Protein AF-0000000066464680 (afdb_homodimer)

pLDDT: mean 90.65, std 8.77, range [56.81, 98.44]

Nearest PDB structures (foldseek):
  1zvp-assembly2_B  TM=9.353E-01  e=1.517E-12  Vibrio cholerae
  1zvp-assembly1_A  TM=9.337E-01  e=1.434E-12  Vibrio cholerae
  1zvp-assembly1_D  TM=8.377E-01  e=9.437E-11  Vibrio cholerae
  1zvp-assembly2_C  TM=8.188E-01  e=2.926E-10  Vibrio cholerae
  1zhv-assembly1_A  TM=7.932E-01  e=5.941E-05  Agrobacterium fabrum str. C58

InterPro domains:
  IPR018717 Domain of unknown function DUF2241 [PF10000] (5-61)
  IPR027795 CASTOR, ACT domain [PF13840] (77-135)
  IPR045865 ACT-like domain [SSF55021] (4-61)
  IPR045865 ACT-like domain [SSF55021] (76-136)

Structure (mmCIF, N/CA/C/O backbone):
data_AF-0000000066464680-model_v1
#
loop_
_entity.id
_entity.type
_entity.pdbx_description
1 polymer 'DUF2241 domain-containing protein'
#
loop_
_atom_site.group_PDB
_atom_site.id
_atom_site.type_symbol
_atom_site.label_atom_id
_atom_site.label_alt_id
_atom_site.label_comp_id
_atom_site.label_asym_id
_atom_site.label_entity_id
_atom_site.label_seq_id
_atom_site.pdbx_PDB_ins_code
_atom_site.Cartn_x
_atom_site.Cartn_y
_atom_site.Cartn_z
_atom_site.occupancy
_atom_site.B_iso_or_equiv
_atom_site.auth_seq_id
_atom_site.auth_comp_id
_atom_site.auth_asym_id
_atom_site.auth_atom_id
_atom_site.pdbx_PDB_model_num
ATOM 1 N N . MET A 1 1 ? -21.125 -10.312 3.066 1 57.5 1 MET A N 1
ATOM 2 C CA . MET A 1 1 ? -20.094 -10.992 3.836 1 57.5 1 MET A CA 1
ATOM 3 C C . MET A 1 1 ? -20.703 -11.992 4.812 1 57.5 1 MET A C 1
ATOM 5 O O . MET A 1 1 ? -21.75 -11.727 5.402 1 57.5 1 MET A O 1
ATOM 9 N N . SER A 1 2 ? -20.078 -13.141 4.711 1 65.88 2 SER A N 1
ATOM 10 C CA . SER A 1 2 ? -20.562 -14.148 5.645 1 65.88 2 SER A CA 1
ATOM 11 C C . SER A 1 2 ? -20.344 -13.719 7.094 1 65.88 2 SER A C 1
ATOM 13 O O . SER A 1 2 ? -19.5 -12.859 7.371 1 65.88 2 SER A O 1
ATOM 15 N N . LEU A 1 3 ? -21.219 -14.055 7.84 1 66.88 3 LEU A N 1
ATOM 16 C CA . LEU A 1 3 ? -21.109 -13.797 9.273 1 66.88 3 LEU A CA 1
ATOM 17 C C . LEU A 1 3 ? -19.734 -14.195 9.797 1 66.88 3 LEU A C 1
ATOM 19 O O . LEU A 1 3 ? -19.156 -13.484 10.609 1 66.88 3 LEU A O 1
ATOM 23 N N . GLN A 1 4 ? -19.156 -15.25 9.32 1 65 4 GLN A N 1
ATOM 24 C CA . GLN A 1 4 ? -17.844 -15.703 9.75 1 65 4 GLN A CA 1
ATOM 25 C C . GLN A 1 4 ? -16.75 -14.719 9.328 1 65 4 GLN A C 1
ATOM 27 O O . GLN A 1 4 ? -15.836 -14.438 10.102 1 65 4 GLN A O 1
ATOM 32 N N . GLY A 1 5 ? -16.922 -14.156 8.211 1 72.19 5 GLY A N 1
ATOM 33 C CA . GLY A 1 5 ? -15.961 -13.188 7.715 1 72.19 5 GLY A CA 1
ATOM 34 C C . GLY A 1 5 ? -15.914 -11.914 8.547 1 72.19 5 GLY A C 1
ATOM 35 O O . GLY A 1 5 ? -14.836 -11.391 8.828 1 72.19 5 GLY A O 1
ATOM 36 N N . GLU A 1 6 ? -17.094 -11.617 8.977 1 74.25 6 GLU A N 1
ATOM 37 C CA . GLU A 1 6 ? -17.188 -10.414 9.805 1 74.25 6 GLU A CA 1
ATOM 38 C C . GLU A 1 6 ? -16.562 -10.641 11.172 1 74.25 6 GLU A C 1
ATOM 40 O O . GLU A 1 6 ? -15.898 -9.75 11.711 1 74.25 6 GLU A O 1
ATOM 45 N N . ARG A 1 7 ? -16.828 -11.773 11.656 1 74.75 7 ARG A N 1
ATOM 46 C CA . ARG A 1 7 ? -16.266 -12.094 12.961 1 74.75 7 ARG A CA 1
ATOM 47 C C . ARG A 1 7 ? -14.742 -12.172 12.898 1 74.75 7 ARG A C 1
ATOM 49 O O . ARG A 1 7 ? -14.055 -11.695 13.805 1 74.75 7 ARG A O 1
ATOM 56 N N . ASP A 1 8 ? -14.297 -12.688 11.82 1 83.12 8 ASP A N 1
ATOM 57 C CA . ASP A 1 8 ? -12.852 -12.812 11.641 1 83.12 8 ASP A CA 1
ATOM 58 C C . ASP A 1 8 ? -12.195 -11.438 11.523 1 83.12 8 ASP A C 1
ATOM 60 O O . ASP A 1 8 ? -11.148 -11.188 12.125 1 83.12 8 ASP A O 1
ATOM 64 N N . LEU A 1 9 ? -12.867 -10.555 10.844 1 87.88 9 LEU A N 1
ATOM 65 C CA . LEU A 1 9 ? -12.344 -9.203 10.695 1 87.88 9 LEU A CA 1
ATOM 66 C C . LEU A 1 9 ? -12.336 -8.477 12.031 1 87.88 9 LEU A C 1
ATOM 68 O O . LEU A 1 9 ? -11.375 -7.773 12.352 1 87.88 9 LEU A O 1
ATOM 72 N N . GLY A 1 10 ? -13.406 -8.633 12.805 1 89.62 10 GLY A N 1
ATOM 73 C CA . GLY A 1 10 ? -13.469 -8.023 14.125 1 89.62 10 GLY A CA 1
ATOM 74 C C . GLY A 1 10 ? -12.352 -8.461 15.047 1 89.62 10 GLY A C 1
ATOM 75 O O . GLY A 1 10 ? -11.727 -7.637 15.711 1 89.62 10 GLY A O 1
ATOM 76 N N . THR A 1 11 ? -12.133 -9.719 15.039 1 88.62 11 THR A N 1
ATOM 77 C CA . THR A 1 11 ? -11.062 -10.258 15.867 1 88.62 11 THR A CA 1
ATOM 78 C C . THR A 1 11 ? -9.703 -9.734 15.422 1 88.62 11 THR A C 1
ATOM 80 O O . THR A 1 11 ? -8.867 -9.367 16.25 1 88.62 11 THR A O 1
ATOM 83 N N . LEU A 1 12 ? -9.562 -9.781 14.109 1 90.25 12 LEU A N 1
ATOM 84 C CA . LEU A 1 12 ? -8.32 -9.281 13.539 1 90.25 12 LEU A CA 1
ATOM 85 C C . LEU A 1 12 ? -8.094 -7.82 13.922 1 90.25 12 LEU A C 1
ATOM 87 O O . LEU A 1 12 ? -7.004 -7.457 14.375 1 90.25 12 LEU A O 1
ATOM 91 N N . LEU A 1 13 ? -9.125 -7.012 13.891 1 92.62 13 LEU A N 1
ATOM 92 C CA . LEU A 1 13 ? -9.031 -5.586 14.195 1 92.62 13 LEU A CA 1
ATOM 93 C C . LEU A 1 13 ? -8.781 -5.363 15.68 1 92.62 13 LEU A C 1
ATOM 95 O O . LEU A 1 13 ? -8.031 -4.461 16.062 1 92.62 13 LEU A O 1
ATOM 99 N N . ALA A 1 14 ? -9.367 -6.176 16.453 1 92.06 14 ALA A N 1
ATOM 100 C CA . ALA A 1 14 ? -9.219 -6.043 17.906 1 92.06 14 ALA A CA 1
ATOM 101 C C . ALA A 1 14 ? -7.781 -6.32 18.344 1 92.06 14 ALA A C 1
ATOM 103 O O . ALA A 1 14 ? -7.344 -5.859 19.391 1 92.06 14 ALA A O 1
ATOM 104 N N . SER A 1 15 ? -7.125 -7.016 17.484 1 91.81 15 SER A N 1
ATOM 105 C CA . SER A 1 15 ? -5.754 -7.387 17.828 1 91.81 15 SER A CA 1
ATOM 106 C C . SER A 1 15 ? -4.746 -6.441 17.172 1 91.81 15 SER A C 1
ATOM 108 O O . SER A 1 15 ? -3.539 -6.684 17.234 1 91.81 15 SER A O 1
ATOM 110 N N . LEU A 1 16 ? -5.223 -5.418 16.578 1 93 16 LEU A N 1
ATOM 111 C CA . LEU A 1 16 ? -4.371 -4.453 15.883 1 93 16 LEU A CA 1
ATOM 112 C C . LEU A 1 16 ? -3.412 -3.781 16.859 1 93 16 LEU A C 1
ATOM 114 O O . LEU A 1 16 ? -3.838 -3.264 17.891 1 93 16 LEU A O 1
ATOM 118 N N . ASP A 1 17 ? -2.135 -3.803 16.578 1 93.88 17 ASP A N 1
ATOM 119 C CA . ASP A 1 17 ? -1.059 -3.207 17.375 1 93.88 17 ASP A CA 1
ATOM 120 C C . ASP A 1 17 ? -0.188 -2.297 16.516 1 93.88 17 ASP A C 1
ATOM 122 O O . ASP A 1 17 ? 0.919 -2.674 16.125 1 93.88 17 ASP A O 1
ATOM 126 N N . PRO A 1 18 ? -0.695 -1.082 16.266 1 96.81 18 PRO A N 1
ATOM 127 C CA . PRO A 1 18 ? 0.061 -0.166 15.406 1 96.81 18 PRO A CA 1
ATOM 128 C C . PRO A 1 18 ? 1.348 0.33 16.062 1 96.81 18 PRO A C 1
ATOM 130 O O . PRO A 1 18 ? 1.365 0.603 17.266 1 96.81 18 PRO A O 1
ATOM 133 N N . ILE A 1 19 ? 2.426 0.4 15.297 1 97.44 19 ILE A N 1
ATOM 134 C CA . ILE A 1 19 ? 3.727 0.865 15.766 1 97.44 19 ILE A CA 1
ATOM 135 C C . ILE A 1 19 ? 4.176 2.062 14.93 1 97.44 19 ILE A C 1
ATOM 137 O O . ILE A 1 19 ? 4.305 1.964 13.711 1 97.44 19 ILE A O 1
ATOM 141 N N . LEU A 1 20 ? 4.402 3.125 15.625 1 98.25 20 LEU A N 1
ATOM 142 C CA . LEU A 1 20 ? 4.906 4.32 14.961 1 98.25 20 LEU A CA 1
ATOM 143 C C . LEU A 1 20 ? 6.426 4.277 14.844 1 98.25 20 LEU A C 1
ATOM 145 O O . LEU A 1 20 ? 7.125 4.133 15.852 1 98.25 20 LEU A O 1
ATOM 149 N N . ASP A 1 21 ? 6.934 4.375 13.625 1 98.19 21 ASP A N 1
ATOM 150 C CA . ASP A 1 21 ? 8.375 4.441 13.406 1 98.19 21 ASP A CA 1
ATOM 151 C C . ASP A 1 21 ? 8.938 5.773 13.891 1 98.19 21 ASP A C 1
ATOM 153 O O . ASP A 1 21 ? 8.312 6.82 13.719 1 98.19 21 ASP A O 1
ATOM 157 N N . PRO A 1 22 ? 10.125 5.762 14.445 1 97.19 22 PRO A N 1
ATOM 158 C CA . PRO A 1 22 ? 10.688 6.996 15 1 97.19 22 PRO A CA 1
ATOM 159 C C . PRO A 1 22 ? 11.148 7.969 13.914 1 97.19 22 PRO A C 1
ATOM 161 O O . PRO A 1 22 ? 11.367 9.148 14.195 1 97.19 22 PRO A O 1
ATOM 164 N N . GLU A 1 23 ? 11.289 7.527 12.68 1 97.06 23 GLU A N 1
ATOM 165 C CA . GLU A 1 23 ? 11.875 8.359 11.633 1 97.06 23 GLU A CA 1
ATOM 166 C C . GLU A 1 23 ? 10.797 9.086 10.844 1 97.06 23 GLU A C 1
ATOM 168 O O . GLU A 1 23 ? 9.617 8.727 10.914 1 97.06 23 GLU A O 1
ATOM 173 N N . THR A 1 24 ? 11.195 10.148 10.234 1 97.5 24 THR A N 1
ATOM 174 C CA . THR A 1 24 ? 10.414 10.844 9.219 1 97.5 24 THR A CA 1
ATOM 175 C C . THR A 1 24 ? 10.836 10.406 7.82 1 97.5 24 THR A C 1
ATOM 177 O O . THR A 1 24 ? 12.023 10.234 7.551 1 97.5 24 THR A O 1
ATOM 180 N N . PHE A 1 25 ? 9.867 10.266 6.945 1 97.38 25 PHE A N 1
ATOM 181 C CA . PHE A 1 25 ? 10.156 9.742 5.617 1 97.38 25 PHE A CA 1
ATOM 182 C C . PHE A 1 25 ? 9.719 10.727 4.539 1 97.38 25 PHE A C 1
ATOM 184 O O . PHE A 1 25 ? 8.906 11.617 4.797 1 97.38 25 PHE A O 1
ATOM 191 N N . ILE A 1 26 ? 10.266 10.562 3.365 1 96 26 ILE A N 1
ATOM 192 C CA . ILE A 1 26 ? 9.945 11.391 2.211 1 96 26 ILE A CA 1
ATOM 193 C C . ILE A 1 26 ? 9.828 10.523 0.964 1 96 26 ILE A C 1
ATOM 195 O O . ILE A 1 26 ? 10.656 9.633 0.744 1 96 26 ILE A O 1
ATOM 199 N N . PHE A 1 27 ? 8.758 10.773 0.17 1 96.06 27 PHE A N 1
ATOM 200 C CA . PHE A 1 27 ? 8.625 10.156 -1.146 1 96.06 27 PHE A CA 1
ATOM 201 C C . PHE A 1 27 ? 9.375 10.969 -2.197 1 96.06 27 PHE A C 1
ATOM 203 O O . PHE A 1 27 ? 9.234 12.195 -2.258 1 96.06 27 PHE A O 1
ATOM 210 N N . LEU A 1 28 ? 10.125 10.289 -2.957 1 95.69 28 LEU A N 1
ATOM 211 C CA . LEU A 1 28 ? 10.836 10.867 -4.094 1 95.69 28 LEU A CA 1
ATOM 212 C C . LEU A 1 28 ? 10.617 10.039 -5.352 1 95.69 28 LEU A C 1
ATOM 214 O O . LEU A 1 28 ? 10.078 8.93 -5.285 1 95.69 28 LEU A O 1
ATOM 218 N N . THR A 1 29 ? 10.984 10.617 -6.484 1 95.56 29 THR A N 1
ATOM 219 C CA . THR A 1 29 ? 10.992 9.867 -7.738 1 95.56 29 THR A CA 1
ATOM 220 C C . THR A 1 29 ? 12.266 10.164 -8.531 1 95.56 29 THR A C 1
ATOM 222 O O . THR A 1 29 ? 12.836 11.25 -8.422 1 95.56 29 THR A O 1
ATOM 225 N N . THR A 1 30 ? 12.711 9.219 -9.234 1 94.75 30 THR A N 1
ATOM 226 C CA . THR A 1 30 ? 13.906 9.359 -10.055 1 94.75 30 THR A CA 1
ATOM 227 C C . THR A 1 30 ? 13.789 8.531 -11.328 1 94.75 30 THR A C 1
ATOM 229 O O . THR A 1 30 ? 13.086 7.516 -11.352 1 94.75 30 THR A O 1
ATOM 232 N N . LYS A 1 31 ? 14.477 8.93 -12.336 1 93.75 31 LYS A N 1
ATOM 233 C CA . LYS A 1 31 ? 14.508 8.172 -13.578 1 93.75 31 LYS A CA 1
ATOM 234 C C . LYS A 1 31 ? 15.672 7.18 -13.586 1 93.75 31 LYS A C 1
ATOM 236 O O . LYS A 1 31 ? 15.766 6.34 -14.484 1 93.75 31 LYS A O 1
ATOM 241 N N . GLU A 1 32 ? 16.516 7.289 -12.609 1 93.38 32 GLU A N 1
ATOM 242 C CA . GLU A 1 32 ? 17.609 6.336 -12.508 1 93.38 32 GLU A CA 1
ATOM 243 C C . GLU A 1 32 ? 17.109 4.934 -12.18 1 93.38 32 GLU A C 1
ATOM 245 O O . GLU A 1 32 ? 16.203 4.773 -11.352 1 93.38 32 GLU A O 1
ATOM 250 N N . PRO A 1 33 ? 17.672 3.99 -12.859 1 94.12 33 PRO A N 1
ATOM 251 C CA . PRO A 1 33 ? 17.281 2.627 -12.5 1 94.12 33 PRO A CA 1
ATOM 252 C C . PRO A 1 33 ? 17.766 2.219 -11.109 1 94.12 33 PRO A C 1
ATOM 254 O O . PRO A 1 33 ? 18.766 2.748 -10.625 1 94.12 33 PRO A O 1
ATOM 257 N N . MET A 1 34 ? 17.047 1.231 -10.523 1 93.56 34 MET A N 1
ATOM 258 C CA . MET A 1 34 ? 17.328 0.771 -9.164 1 93.56 34 MET A CA 1
ATOM 259 C C . MET A 1 34 ? 18.797 0.399 -9.008 1 93.56 34 MET A C 1
ATOM 261 O O . MET A 1 34 ? 19.422 0.731 -8 1 93.56 34 MET A O 1
ATOM 265 N N . HIS A 1 35 ? 19.328 -0.276 -10.047 1 93.25 35 HIS A N 1
ATOM 266 C CA . HIS A 1 35 ? 20.672 -0.845 -9.922 1 93.25 35 HIS A CA 1
ATOM 267 C C . HIS A 1 35 ? 21.734 0.24 -10 1 93.25 35 HIS A C 1
ATOM 269 O O . HIS A 1 35 ? 22.906 -0.008 -9.68 1 93.25 35 HIS A O 1
ATOM 275 N N . ASN A 1 36 ? 21.375 1.411 -10.312 1 93.25 36 ASN A N 1
ATOM 276 C CA . ASN A 1 36 ? 22.328 2.516 -10.406 1 93.25 36 ASN A CA 1
ATOM 277 C C . ASN A 1 36 ? 22.328 3.355 -9.133 1 93.25 36 ASN A C 1
ATOM 279 O O . ASN A 1 36 ? 23.156 4.262 -8.984 1 93.25 36 ASN A O 1
ATOM 283 N N . LEU A 1 37 ? 21.453 3.102 -8.172 1 92.75 37 LEU A N 1
ATOM 284 C CA . LEU A 1 37 ? 21.344 3.91 -6.961 1 92.75 37 LEU A CA 1
ATOM 285 C C . LEU A 1 37 ? 22.391 3.496 -5.938 1 92.75 37 LEU A C 1
ATOM 287 O O . LEU A 1 37 ? 22.734 2.314 -5.832 1 92.75 37 LEU A O 1
ATOM 291 N N . PRO A 1 38 ? 22.969 4.48 -5.242 1 92.94 38 PRO A N 1
ATOM 292 C CA . PRO A 1 38 ? 23.859 4.148 -4.137 1 92.94 38 PRO A CA 1
ATOM 293 C C . PRO A 1 38 ? 23.125 3.584 -2.926 1 92.94 38 PRO A C 1
ATOM 295 O O . PRO A 1 38 ? 23.016 4.258 -1.897 1 92.94 38 PRO A O 1
ATOM 298 N N . LEU A 1 39 ? 22.734 2.383 -2.936 1 93.94 39 LEU A N 1
ATOM 299 C CA . LEU A 1 39 ? 21.797 1.783 -1.995 1 93.94 39 LEU A CA 1
ATOM 300 C C . LEU A 1 39 ? 22.406 1.678 -0.604 1 93.94 39 LEU A C 1
ATOM 302 O O . LEU A 1 39 ? 21.688 1.741 0.401 1 93.94 39 LEU A O 1
ATOM 306 N N . GLN A 1 40 ? 23.719 1.486 -0.541 1 91.38 40 GLN A N 1
ATOM 307 C CA . GLN A 1 40 ? 24.359 1.363 0.764 1 91.38 40 GLN A CA 1
ATOM 308 C C . GLN A 1 40 ? 24.234 2.658 1.562 1 91.38 40 GLN A C 1
ATOM 310 O O . GLN A 1 40 ? 23.969 2.631 2.764 1 91.38 40 GLN A O 1
ATOM 315 N N . SER A 1 41 ? 24.453 3.715 0.879 1 91 41 SER A N 1
ATOM 316 C CA . SER A 1 41 ? 24.391 5.012 1.545 1 91 41 SER A CA 1
ATOM 317 C C . SER A 1 41 ? 22.953 5.52 1.621 1 91 41 SER A C 1
ATOM 319 O O . SER A 1 41 ? 22.547 6.129 2.615 1 91 41 SER A O 1
ATOM 321 N N . LEU A 1 42 ? 22.109 5.273 0.646 1 92.44 42 LEU A N 1
ATOM 322 C CA . LEU A 1 42 ? 20.75 5.785 0.542 1 92.44 42 LEU A CA 1
ATOM 323 C C . LEU A 1 42 ? 19.828 5.078 1.53 1 92.44 42 LEU A C 1
ATOM 325 O O . LEU A 1 42 ? 18.922 5.703 2.104 1 92.44 42 LEU A O 1
ATOM 329 N N . GLN A 1 43 ? 20 3.744 1.719 1 93.69 43 GLN A N 1
ATOM 330 C CA . GLN A 1 43 ? 19.188 2.91 2.604 1 93.69 43 GLN A CA 1
ATOM 331 C C . GLN A 1 43 ? 17.703 3.232 2.457 1 93.69 43 GLN A C 1
ATOM 333 O O . GLN A 1 43 ? 17.047 3.615 3.428 1 93.69 43 GLN A O 1
ATOM 338 N N . PRO A 1 44 ? 17.234 3.088 1.253 1 96.44 44 PRO A N 1
ATOM 339 C CA . PRO A 1 44 ? 15.82 3.426 1.057 1 96.44 44 PRO A CA 1
ATOM 340 C C . PRO A 1 44 ? 14.883 2.539 1.874 1 96.44 44 PRO A C 1
ATOM 342 O O . PRO A 1 44 ? 15.164 1.356 2.08 1 96.44 44 PRO A O 1
ATOM 345 N N . GLN A 1 45 ? 13.781 3.205 2.338 1 97.75 45 GLN A N 1
ATOM 346 C CA . GLN A 1 45 ? 12.703 2.449 2.965 1 97.75 45 GLN A CA 1
ATOM 347 C C . GLN A 1 45 ? 11.914 1.648 1.929 1 97.75 45 GLN A C 1
ATOM 349 O O . GLN A 1 45 ? 11.453 0.541 2.211 1 97.75 45 GLN A O 1
ATOM 354 N N . MET A 1 46 ? 11.789 2.203 0.73 1 98.25 46 MET A N 1
ATOM 355 C CA . MET A 1 46 ? 11.094 1.524 -0.356 1 98.25 46 ME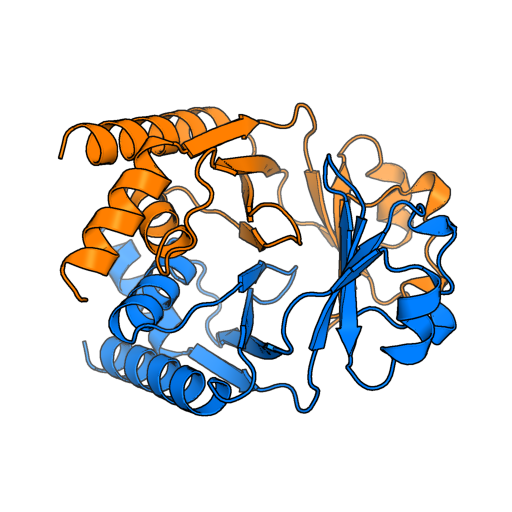T A CA 1
ATOM 356 C C . MET A 1 46 ? 11.648 1.947 -1.711 1 98.25 46 MET A C 1
ATOM 358 O O . MET A 1 46 ? 12 3.113 -1.907 1 98.25 46 MET A O 1
ATOM 362 N N . LEU A 1 47 ? 11.719 1.053 -2.631 1 97.88 47 LEU A N 1
ATOM 363 C CA . LEU A 1 47 ? 11.836 1.266 -4.07 1 97.88 47 LEU A CA 1
ATOM 364 C C . LEU A 1 47 ? 10.68 0.599 -4.812 1 97.88 47 LEU A C 1
ATOM 366 O O . LEU A 1 47 ? 10.375 -0.569 -4.566 1 97.88 47 LEU A O 1
ATOM 370 N N . PHE A 1 48 ? 10.031 1.304 -5.637 1 98.31 48 PHE A N 1
ATOM 371 C CA . PHE A 1 48 ? 8.906 0.771 -6.398 1 98.31 48 PHE A CA 1
ATOM 372 C C . PHE A 1 48 ? 8.945 1.265 -7.84 1 98.31 48 PHE A C 1
ATOM 374 O O . PHE A 1 48 ? 8.945 2.473 -8.086 1 98.31 48 PHE A O 1
ATOM 381 N N . GLN A 1 49 ? 8.898 0.328 -8.758 1 97.88 49 GLN A N 1
ATOM 382 C CA . GLN A 1 49 ? 8.945 0.682 -10.172 1 97.88 49 GLN A CA 1
ATOM 383 C C . GLN A 1 49 ? 7.562 1.03 -10.711 1 97.88 49 GLN A C 1
ATOM 385 O O . GLN A 1 49 ? 6.699 0.158 -10.82 1 97.88 49 GLN A O 1
ATOM 390 N N . GLU A 1 50 ? 7.348 2.277 -11.086 1 96.69 50 GLU A N 1
ATOM 391 C CA . GLU A 1 50 ? 6.137 2.715 -11.773 1 96.69 50 GLU A CA 1
ATOM 392 C C . GLU A 1 50 ? 6.406 2.969 -13.258 1 96.69 50 GLU A C 1
ATOM 394 O O . GLU A 1 50 ? 7.559 3 -13.688 1 96.69 50 GLU A O 1
ATOM 399 N N . SER A 1 51 ? 5.336 3.086 -13.984 1 94.69 51 SER A N 1
ATOM 400 C CA . SER A 1 51 ? 5.477 3.324 -15.422 1 94.69 51 SER A CA 1
ATOM 401 C C . SER A 1 51 ? 6.203 4.637 -15.695 1 94.69 51 SER A C 1
ATOM 403 O O . SER A 1 51 ? 6.965 4.742 -16.656 1 94.69 51 SER A O 1
ATOM 405 N N . GLU A 1 52 ? 5.984 5.668 -14.844 1 93.31 52 GLU A N 1
ATOM 406 C CA . GLU A 1 52 ? 6.551 7 -15.039 1 93.31 52 GLU A CA 1
ATOM 407 C C . GLU A 1 52 ? 8.016 7.043 -14.609 1 93.31 52 GLU A C 1
ATOM 409 O O . GLU A 1 52 ? 8.836 7.688 -15.266 1 93.31 52 GLU A O 1
ATOM 414 N N . SER A 1 53 ? 8.352 6.441 -13.516 1 95.25 53 SER A N 1
ATOM 415 C CA . SER A 1 53 ? 9.695 6.457 -12.938 1 95.25 53 SER A CA 1
ATOM 416 C C . SER A 1 53 ? 9.766 5.605 -11.68 1 95.25 53 SER A C 1
ATOM 418 O O . SER A 1 53 ? 8.812 4.898 -11.344 1 95.25 53 SER A O 1
ATOM 420 N N . LEU A 1 54 ? 10.922 5.613 -11.008 1 96.56 54 LEU A N 1
ATOM 421 C CA . LEU A 1 54 ? 11.148 4.875 -9.773 1 96.56 54 LEU A CA 1
ATOM 422 C C . LEU A 1 54 ? 10.711 5.695 -8.562 1 96.56 54 LEU A C 1
ATOM 424 O O . LEU A 1 54 ? 11.117 6.848 -8.406 1 96.56 54 LEU A O 1
ATOM 428 N N . THR A 1 55 ? 9.812 5.137 -7.773 1 96.81 55 THR A N 1
ATOM 429 C CA . THR A 1 55 ? 9.461 5.727 -6.488 1 96.81 55 THR A CA 1
ATOM 430 C C . THR A 1 55 ? 10.469 5.316 -5.414 1 96.81 55 THR A C 1
ATOM 432 O O . THR A 1 55 ? 10.805 4.137 -5.289 1 96.81 55 THR A O 1
ATOM 435 N N . ILE A 1 56 ? 10.906 6.309 -4.668 1 96.25 56 ILE A N 1
ATOM 436 C CA . ILE A 1 56 ? 11.828 6.078 -3.559 1 96.25 56 ILE A CA 1
ATOM 437 C C . ILE A 1 56 ? 11.25 6.668 -2.275 1 96.25 56 ILE A C 1
ATOM 439 O O . ILE A 1 56 ? 10.766 7.801 -2.27 1 96.25 56 ILE A O 1
ATOM 443 N N . ILE A 1 57 ? 11.188 5.895 -1.21 1 97.31 57 ILE A N 1
ATOM 444 C CA . ILE A 1 57 ? 10.945 6.43 0.128 1 97.31 57 ILE A CA 1
ATOM 445 C C . ILE A 1 57 ? 12.234 6.363 0.945 1 97.31 57 ILE A C 1
ATOM 447 O O . ILE A 1 57 ? 12.844 5.297 1.074 1 97.31 57 ILE A O 1
ATOM 451 N N . VAL A 1 58 ? 12.641 7.48 1.473 1 96.19 58 VAL A N 1
ATOM 452 C CA . VAL A 1 58 ? 13.844 7.523 2.299 1 96.19 58 VAL A CA 1
ATOM 453 C C . VAL A 1 58 ? 13.539 8.219 3.623 1 96.19 58 VAL A C 1
ATOM 455 O O . VAL A 1 58 ? 12.602 9.016 3.713 1 96.19 58 VAL A O 1
ATOM 458 N N . SER A 1 59 ? 14.344 7.828 4.641 1 96 59 SER A N 1
ATOM 459 C CA . SER A 1 59 ? 14.328 8.602 5.875 1 96 59 SER A CA 1
ATOM 460 C C . SER A 1 59 ? 14.836 10.023 5.645 1 96 59 SER A C 1
ATOM 462 O O . SER A 1 59 ? 15.719 10.25 4.812 1 96 59 SER A O 1
ATOM 464 N N . SER A 1 60 ? 14.273 10.914 6.418 1 92.88 60 SER A N 1
ATOM 465 C CA . SER A 1 60 ? 14.711 12.305 6.328 1 92.88 60 SER A CA 1
ATOM 466 C C . SER A 1 60 ? 16.203 12.43 6.594 1 92.88 60 SER A C 1
ATOM 468 O O . SER A 1 60 ? 16.875 13.312 6.043 1 92.88 60 SER A O 1
ATOM 470 N N . ARG A 1 61 ? 16.766 11.5 7.32 1 91.94 61 ARG A N 1
ATOM 471 C CA . ARG A 1 61 ? 18.203 11.516 7.637 1 91.94 61 ARG A CA 1
ATOM 472 C C . ARG A 1 61 ? 19.031 11.289 6.387 1 91.94 61 ARG A C 1
ATOM 474 O O . ARG A 1 61 ? 20.188 11.719 6.32 1 91.94 61 ARG A O 1
ATOM 481 N N . ASN A 1 62 ? 18.469 10.633 5.402 1 89.5 62 ASN A N 1
ATOM 482 C CA . ASN A 1 62 ? 19.203 10.297 4.188 1 89.5 62 ASN A CA 1
ATOM 483 C C . ASN A 1 62 ? 18.75 11.133 3.002 1 89.5 62 ASN A C 1
ATOM 485 O O . ASN A 1 62 ? 19.047 10.812 1.851 1 89.5 62 ASN A O 1
ATOM 489 N N . LEU A 1 63 ? 17.984 12.203 3.268 1 85.88 63 LEU A N 1
ATOM 490 C CA . LEU A 1 63 ? 17.375 13 2.217 1 85.88 63 LEU A CA 1
ATOM 491 C C . LEU A 1 63 ? 18.438 13.664 1.344 1 85.88 63 LEU A C 1
ATOM 493 O O . LEU A 1 63 ? 18.297 13.695 0.118 1 85.88 63 LEU A O 1
ATOM 497 N N . ASP A 1 64 ? 19.484 14.164 1.964 1 83.75 64 ASP A N 1
ATOM 498 C CA . ASP A 1 64 ? 20.516 14.883 1.229 1 83.75 64 ASP A CA 1
ATOM 499 C C . ASP A 1 64 ? 21.156 13.984 0.177 1 83.75 64 ASP A C 1
ATOM 501 O O . ASP A 1 64 ? 21.375 14.414 -0.959 1 83.75 64 ASP A O 1
ATOM 505 N N . GLY A 1 65 ? 21.359 12.742 0.509 1 81.75 65 GLY A N 1
ATOM 506 C CA . GLY A 1 65 ? 21.922 11.797 -0.442 1 81.75 65 GLY A CA 1
ATOM 507 C C . GLY A 1 65 ? 20.969 11.438 -1.563 1 81.75 65 GLY A C 1
ATOM 508 O O . GLY A 1 65 ? 21.406 11.109 -2.672 1 81.75 65 GLY A O 1
ATOM 509 N N . ALA A 1 66 ? 19.719 11.523 -1.267 1 82.81 66 ALA A N 1
ATOM 510 C CA . ALA A 1 66 ? 18.703 11.125 -2.238 1 82.81 66 ALA A CA 1
ATOM 511 C C . ALA A 1 66 ? 18.438 12.234 -3.254 1 82.81 66 ALA A C 1
ATOM 513 O O . ALA A 1 66 ? 18.094 11.969 -4.402 1 82.81 66 ALA A O 1
ATOM 514 N N . LEU A 1 67 ? 18.625 13.438 -2.85 1 82.5 67 LEU A N 1
ATOM 515 C CA . LEU A 1 67 ? 18.297 14.594 -3.682 1 82.5 67 LEU A CA 1
ATOM 516 C C . LEU A 1 67 ? 19.219 14.68 -4.887 1 82.5 67 LEU A C 1
ATOM 518 O O . LEU A 1 67 ? 18.891 15.32 -5.887 1 82.5 67 LEU A O 1
ATOM 522 N N . ASP A 1 68 ? 20.328 13.984 -4.777 1 80.62 68 ASP A N 1
ATOM 523 C CA . ASP A 1 68 ? 21.266 13.969 -5.91 1 80.62 68 ASP A CA 1
ATOM 524 C C . ASP A 1 68 ? 20.656 13.234 -7.102 1 80.62 68 ASP A C 1
ATOM 526 O O . ASP A 1 68 ? 21.062 13.461 -8.242 1 80.62 68 ASP A O 1
ATOM 530 N N . PHE A 1 69 ? 19.625 12.469 -6.797 1 78.56 69 PHE A N 1
ATOM 531 C CA . PHE A 1 69 ? 19.094 11.625 -7.863 1 78.56 69 PHE A CA 1
ATOM 532 C C . PHE A 1 69 ? 17.594 11.797 -8.008 1 78.56 69 PHE A C 1
ATOM 534 O O . PHE A 1 69 ? 16.984 11.273 -8.945 1 78.56 69 PHE A O 1
ATOM 541 N N . ALA A 1 70 ? 17.109 12.562 -7.059 1 80.19 70 ALA A N 1
ATOM 542 C CA . ALA A 1 70 ? 15.656 12.695 -7.062 1 80.19 70 ALA A CA 1
ATOM 543 C C . ALA A 1 70 ? 15.219 13.914 -7.871 1 80.19 70 ALA A C 1
ATOM 545 O O . ALA A 1 70 ? 15.906 14.938 -7.883 1 80.19 70 ALA A O 1
ATOM 546 N N . ARG A 1 71 ? 14.117 13.773 -8.516 1 78.19 71 ARG A N 1
ATOM 547 C CA . ARG A 1 71 ? 13.578 14.828 -9.367 1 78.19 71 ARG A CA 1
ATOM 548 C C . ARG A 1 71 ? 12.539 15.664 -8.617 1 78.19 71 ARG A C 1
ATOM 550 O O . ARG A 1 71 ? 12.391 16.859 -8.875 1 78.19 71 ARG A O 1
ATOM 557 N N . GLN A 1 72 ? 11.766 14.977 -7.828 1 85 72 GLN A N 1
ATOM 558 C CA . GLN A 1 72 ? 10.672 15.578 -7.066 1 85 72 GLN A CA 1
ATOM 559 C C . GLN A 1 72 ? 10.523 14.906 -5.703 1 85 72 GLN A C 1
ATOM 561 O O . GLN A 1 72 ? 10.992 13.789 -5.5 1 85 72 GLN A O 1
ATOM 566 N N . ALA A 1 73 ? 10.031 15.648 -4.828 1 80.94 73 ALA A N 1
ATOM 567 C CA . ALA A 1 73 ? 9.766 15.148 -3.484 1 80.94 73 ALA A CA 1
ATOM 568 C C . ALA A 1 73 ? 8.367 15.539 -3.018 1 80.94 73 ALA A C 1
ATOM 570 O O . ALA A 1 73 ? 7.816 16.547 -3.467 1 80.94 73 ALA A O 1
ATOM 571 N N . THR A 1 74 ? 7.805 14.578 -2.264 1 80.12 74 THR A N 1
ATOM 572 C CA . THR A 1 74 ? 6.539 14.914 -1.623 1 80.12 74 THR A CA 1
ATOM 573 C C . THR A 1 74 ? 6.773 15.484 -0.228 1 80.12 74 THR A C 1
ATOM 575 O O . THR A 1 74 ? 7.91 15.773 0.148 1 80.12 74 THR A O 1
ATOM 578 N N . PHE A 1 75 ? 5.672 15.664 0.517 1 79.69 75 PHE A N 1
ATOM 579 C CA . PHE A 1 75 ? 5.711 16.125 1.9 1 79.69 75 PHE A CA 1
ATOM 580 C C . PHE A 1 75 ? 6.273 15.039 2.814 1 79.69 75 PHE A C 1
ATOM 582 O O . PHE A 1 75 ? 6.266 13.859 2.463 1 79.69 75 PHE A O 1
ATOM 589 N N . LYS A 1 76 ? 6.773 15.539 3.898 1 94.25 76 LYS A N 1
ATOM 590 C CA . LYS A 1 76 ? 7.281 14.664 4.953 1 94.25 76 LYS A CA 1
ATOM 591 C C . LYS A 1 76 ? 6.156 13.836 5.574 1 94.25 76 LYS A C 1
ATOM 593 O O . LYS A 1 76 ? 5.051 14.344 5.777 1 94.25 76 LYS A O 1
ATOM 598 N N . CYS A 1 77 ? 6.477 12.57 5.836 1 97 77 CYS A N 1
ATOM 599 C CA . CYS A 1 77 ? 5.465 11.68 6.395 1 97 77 CYS A CA 1
ATOM 600 C C . CYS A 1 77 ? 6.062 10.797 7.484 1 97 77 CYS A C 1
ATOM 602 O O . CYS A 1 77 ? 7.281 10.727 7.637 1 97 77 CYS A O 1
ATOM 604 N N . ARG A 1 78 ? 5.191 10.273 8.242 1 98.12 78 ARG A N 1
ATOM 605 C CA . ARG A 1 78 ? 5.535 9.289 9.266 1 98.12 78 ARG A CA 1
ATOM 606 C C . ARG A 1 78 ? 4.969 7.918 8.914 1 98.12 78 ARG A C 1
ATOM 608 O O . ARG A 1 78 ? 3.889 7.816 8.328 1 98.12 78 ARG A O 1
ATOM 615 N N . MET A 1 79 ? 5.723 6.902 9.336 1 98.44 79 MET A N 1
ATOM 616 C CA . MET A 1 79 ? 5.305 5.543 8.992 1 98.44 79 MET A CA 1
ATOM 617 C C . MET A 1 79 ? 4.746 4.82 10.211 1 98.44 79 MET A C 1
ATOM 619 O O . MET A 1 79 ? 5.355 4.836 11.281 1 98.44 79 MET A O 1
ATOM 623 N N . ILE A 1 80 ? 3.574 4.25 10.055 1 98.38 80 ILE A N 1
ATOM 624 C CA . ILE A 1 80 ? 2.953 3.41 11.078 1 98.38 80 ILE A CA 1
ATOM 625 C C . ILE A 1 80 ? 2.799 1.986 10.547 1 98.38 80 ILE A C 1
ATOM 627 O O . ILE A 1 80 ? 2.123 1.762 9.539 1 98.38 80 ILE A O 1
ATOM 631 N N . SER A 1 81 ? 3.43 1.026 11.156 1 97.69 81 SER A N 1
ATOM 632 C CA . SER A 1 81 ? 3.277 -0.379 10.797 1 97.69 81 SER A CA 1
ATOM 633 C C . SER A 1 81 ? 2.072 -1.002 11.492 1 97.69 81 SER A C 1
ATOM 635 O O . SER A 1 81 ? 1.913 -0.872 12.711 1 97.69 81 SER A O 1
ATOM 637 N N . LEU A 1 82 ? 1.198 -1.654 10.68 1 95.88 82 LEU A N 1
ATOM 638 C CA . LEU A 1 82 ? -0.016 -2.275 11.195 1 95.88 82 LEU A CA 1
ATOM 639 C C . LEU A 1 82 ? 0.231 -3.736 11.555 1 95.88 82 LEU A C 1
ATOM 641 O O . LEU A 1 82 ? 0.002 -4.629 10.734 1 95.88 82 LEU A O 1
ATOM 645 N N . ARG A 1 83 ? 0.572 -4 12.734 1 91.25 83 ARG A N 1
ATOM 646 C CA . ARG A 1 83 ? 0.783 -5.355 13.227 1 91.25 83 ARG A CA 1
ATOM 647 C C . ARG A 1 83 ? -0.5 -5.93 13.82 1 91.25 83 ARG A C 1
ATOM 649 O O . ARG A 1 83 ? -1.271 -5.211 14.461 1 91.25 83 ARG A O 1
ATOM 656 N N . VAL A 1 84 ? -0.764 -7.133 13.438 1 87.75 84 VAL A N 1
ATOM 657 C CA . VAL A 1 84 ? -1.881 -7.852 14.047 1 87.75 84 VAL A CA 1
ATOM 658 C C . VAL A 1 84 ? -1.367 -9.102 14.758 1 87.75 84 VAL A C 1
ATOM 660 O O . VAL A 1 84 ? -0.389 -9.711 14.328 1 87.75 84 VAL A O 1
ATOM 663 N N . HIS A 1 85 ? -1.889 -9.469 15.875 1 80 85 HIS A N 1
ATOM 664 C CA . HIS A 1 85 ? -1.447 -10.594 16.688 1 80 85 HIS A CA 1
ATOM 665 C C . HIS A 1 85 ? -2.299 -11.828 16.422 1 80 85 HIS A C 1
ATOM 667 O O . HIS A 1 85 ? -2.246 -12.797 17.188 1 80 85 HIS A O 1
ATOM 673 N N . SER A 1 86 ? -3.094 -11.727 15.469 1 72.75 86 SER A N 1
ATOM 674 C CA . SER A 1 86 ? -3.953 -12.867 15.156 1 72.75 86 SER A CA 1
ATOM 675 C C . SER A 1 86 ? -3.5 -13.57 13.883 1 72.75 86 SER A C 1
ATOM 677 O O . SER A 1 86 ? -2.973 -12.93 12.969 1 72.75 86 SER A O 1
ATOM 679 N N . SER A 1 87 ? -3.547 -14.781 13.828 1 70.62 87 SER A N 1
ATOM 680 C CA . SER A 1 87 ? -3.182 -15.594 12.672 1 70.62 87 SER A CA 1
ATOM 681 C C . SER A 1 87 ? -4.266 -15.539 11.602 1 70.62 87 SER A C 1
ATOM 683 O O . SER A 1 87 ? -4.105 -16.109 10.523 1 70.62 87 SER A O 1
ATOM 685 N N . LEU A 1 88 ? -5.246 -14.727 11.938 1 67 88 LEU A N 1
ATOM 686 C CA . LEU A 1 88 ? -6.375 -14.695 11.016 1 67 88 LEU A CA 1
ATOM 687 C C . LEU A 1 88 ? -6.086 -13.773 9.836 1 67 88 LEU A C 1
ATOM 689 O O . LEU A 1 88 ? -5.359 -12.789 9.977 1 67 88 LEU A O 1
ATOM 693 N N . GLU A 1 89 ? -6.32 -14.273 8.656 1 68.94 89 GLU A N 1
ATOM 694 C CA . GLU A 1 89 ? -6.398 -13.422 7.477 1 68.94 89 GLU A CA 1
ATOM 695 C C . GLU A 1 89 ? -7.844 -13.07 7.137 1 68.94 89 GLU A C 1
ATOM 697 O O . GLU A 1 89 ? -8.742 -13.906 7.293 1 68.94 89 GLU A O 1
ATOM 702 N N . ALA A 1 90 ? -8.078 -11.805 6.984 1 74.56 90 ALA A N 1
ATOM 703 C CA . ALA A 1 90 ? -9.438 -11.414 6.609 1 74.56 90 ALA A CA 1
ATOM 704 C C . ALA A 1 90 ? -9.406 -10.273 5.59 1 74.56 90 ALA A C 1
ATOM 706 O O . ALA A 1 90 ? -8.617 -9.344 5.715 1 74.56 90 ALA A O 1
ATOM 707 N N . VAL A 1 91 ? -10.195 -10.508 4.668 1 80.88 91 VAL A N 1
ATOM 708 C CA . VAL A 1 91 ? -10.43 -9.469 3.67 1 80.88 91 VAL A CA 1
ATOM 709 C C . VAL A 1 91 ? -11.109 -8.266 4.324 1 80.88 91 VAL A C 1
ATOM 711 O O . VAL A 1 91 ? -12.055 -8.43 5.094 1 80.88 91 VAL A O 1
ATOM 714 N N . GLY A 1 92 ? -10.469 -7.117 4.27 1 87.62 92 GLY A N 1
ATOM 715 C CA . GLY A 1 92 ? -11.188 -5.941 4.734 1 87.62 92 GLY A CA 1
ATOM 716 C C . GLY A 1 92 ? -10.422 -5.141 5.766 1 87.62 92 GLY A C 1
ATOM 717 O O . GLY A 1 92 ? -10.875 -4.086 6.211 1 87.62 92 GLY A O 1
ATOM 718 N N . LEU A 1 93 ? -9.289 -5.621 6.164 1 90 93 LEU A N 1
ATOM 719 C CA . LEU A 1 93 ? -8.531 -4.883 7.172 1 90 93 LEU A CA 1
ATOM 720 C C . LEU A 1 93 ? -8.227 -3.469 6.691 1 90 93 LEU A C 1
ATOM 722 O O . LEU A 1 93 ? -8.555 -2.494 7.371 1 90 93 LEU A O 1
ATOM 726 N N . ILE A 1 94 ? -7.668 -3.338 5.496 1 91.81 94 ILE A N 1
ATOM 727 C CA . ILE A 1 94 ? -7.289 -2.035 4.961 1 91.81 94 ILE A CA 1
ATOM 728 C C . ILE A 1 94 ? -8.547 -1.202 4.699 1 91.81 94 ILE A C 1
ATOM 730 O O . ILE A 1 94 ? -8.539 0.015 4.895 1 91.81 94 ILE A O 1
ATOM 734 N N . ALA A 1 95 ? -9.625 -1.855 4.316 1 92.94 95 ALA A N 1
ATOM 735 C CA . ALA A 1 95 ? -10.883 -1.144 4.102 1 92.94 95 ALA A CA 1
ATOM 736 C C . ALA A 1 95 ? -11.359 -0.472 5.391 1 92.94 95 ALA A C 1
ATOM 738 O O . ALA A 1 95 ? -11.742 0.699 5.379 1 92.94 95 ALA A O 1
ATOM 739 N N . ALA A 1 96 ? -11.32 -1.215 6.445 1 93.44 96 ALA A N 1
ATOM 740 C CA . ALA A 1 96 ? -11.766 -0.695 7.734 1 93.44 96 ALA A CA 1
ATOM 741 C C . ALA A 1 96 ? -10.883 0.459 8.195 1 93.44 96 ALA A C 1
ATOM 743 O O . ALA A 1 96 ? -11.383 1.49 8.648 1 93.44 96 ALA A O 1
ATOM 744 N N . ILE A 1 97 ? -9.617 0.265 8.031 1 94.81 97 ILE A N 1
ATOM 745 C CA . ILE A 1 97 ? -8.656 1.264 8.469 1 94.81 97 ILE A CA 1
ATOM 746 C C . ILE A 1 97 ? -8.789 2.527 7.629 1 94.81 97 ILE A C 1
ATOM 748 O O . ILE A 1 97 ? -8.883 3.635 8.164 1 94.81 97 ILE A O 1
ATOM 752 N N . ALA A 1 98 ? -8.82 2.365 6.305 1 94.25 98 ALA A N 1
ATOM 753 C CA . ALA A 1 98 ? -8.938 3.508 5.402 1 94.25 98 ALA A CA 1
ATOM 754 C C . ALA A 1 98 ? -10.227 4.281 5.66 1 94.25 98 ALA A C 1
ATOM 756 O O . ALA A 1 98 ? -10.242 5.516 5.605 1 94.25 98 ALA A O 1
ATOM 757 N N . ALA A 1 99 ? -11.297 3.59 6 1 93.44 99 ALA A N 1
ATOM 758 C CA . ALA A 1 99 ? -12.57 4.238 6.301 1 93.44 99 ALA A CA 1
ATOM 759 C C . ALA A 1 99 ? -12.469 5.086 7.566 1 93.44 99 ALA A C 1
ATOM 761 O O . ALA A 1 99 ? -12.961 6.215 7.602 1 93.44 99 ALA A O 1
ATOM 762 N N . LYS A 1 100 ? -11.859 4.508 8.516 1 95.38 100 LYS A N 1
ATOM 763 C CA . LYS A 1 100 ? -11.703 5.223 9.781 1 95.38 100 LYS A CA 1
ATOM 764 C C . LYS A 1 100 ? -10.875 6.488 9.594 1 95.38 100 LYS A C 1
ATOM 766 O O . LYS A 1 100 ? -11.211 7.543 10.141 1 95.38 100 LYS A O 1
ATOM 771 N N . LEU A 1 101 ? -9.773 6.379 8.859 1 95.5 101 LEU A N 1
ATOM 772 C CA . LEU A 1 101 ? -8.906 7.527 8.609 1 95.5 101 LEU A CA 1
ATOM 773 C C . LEU A 1 101 ? -9.641 8.586 7.789 1 95.5 101 LEU A C 1
ATOM 775 O O . LEU A 1 101 ? -9.5 9.789 8.055 1 95.5 101 LEU A O 1
ATOM 779 N N . LYS A 1 102 ? -10.422 8.141 6.852 1 92.81 102 LYS A N 1
ATOM 780 C CA . LYS A 1 102 ? -11.227 9.062 6.047 1 92.81 102 LYS A CA 1
ATOM 781 C C . LYS A 1 102 ? -12.195 9.852 6.922 1 92.81 102 LYS A C 1
ATOM 783 O O . LYS A 1 102 ? -12.352 11.062 6.742 1 92.81 102 LYS A O 1
ATOM 788 N N . GLU A 1 103 ? -12.852 9.203 7.844 1 92.56 103 GLU A N 1
ATOM 789 C CA . GLU A 1 103 ? -13.789 9.852 8.766 1 92.56 103 GLU A CA 1
ATOM 790 C C . GLU A 1 103 ? -13.109 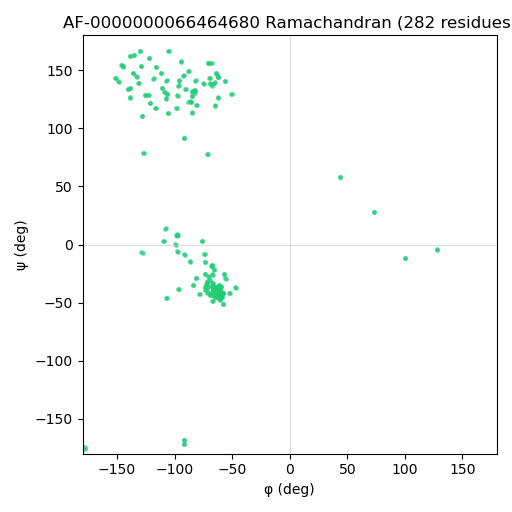10.992 9.523 1 92.56 103 GLU A C 1
ATOM 792 O O . GLU A 1 103 ? -13.75 11.984 9.875 1 92.56 103 GLU A O 1
ATOM 797 N N . ARG A 1 104 ? -11.852 10.828 9.711 1 93.19 104 ARG A N 1
ATOM 798 C CA . ARG A 1 104 ? -11.102 11.805 10.492 1 93.19 104 ARG A CA 1
ATOM 799 C C . ARG A 1 104 ? -10.359 12.781 9.586 1 93.19 104 ARG A C 1
ATOM 801 O O . ARG A 1 104 ? -9.602 13.625 10.062 1 93.19 104 ARG A O 1
ATOM 808 N N . GLY A 1 105 ? -10.492 12.594 8.312 1 92.31 105 GLY A N 1
ATOM 809 C CA . GLY A 1 105 ? -9.859 13.484 7.355 1 92.31 105 GLY A CA 1
ATOM 810 C C . GLY A 1 105 ? -8.352 13.289 7.266 1 92.31 105 GLY A C 1
ATOM 811 O O . GLY A 1 105 ? -7.613 14.25 7.027 1 92.31 105 GLY A O 1
ATOM 812 N N . ILE A 1 106 ? -7.898 12.133 7.543 1 92.88 106 ILE A N 1
ATOM 813 C CA . ILE A 1 106 ? -6.465 11.867 7.52 1 92.88 106 ILE A CA 1
ATOM 814 C C . ILE A 1 106 ? -6.086 11.211 6.195 1 92.88 106 ILE A C 1
ATOM 816 O O . ILE A 1 106 ? -6.59 10.133 5.863 1 92.88 106 ILE A O 1
ATOM 820 N N . SER A 1 107 ? -5.25 11.867 5.418 1 90.5 107 SER A N 1
ATOM 821 C CA . SER A 1 107 ? -4.688 11.281 4.211 1 90.5 107 SER A CA 1
ATOM 822 C C . SER A 1 107 ? -3.604 10.258 4.547 1 90.5 107 SER A C 1
ATOM 824 O O . SER A 1 107 ? -2.805 10.477 5.461 1 90.5 107 SER A O 1
ATOM 826 N N . SER A 1 108 ? -3.637 9.188 3.85 1 92.06 108 SER A N 1
ATOM 827 C CA . SER A 1 108 ? -2.609 8.188 4.113 1 92.06 108 SER A CA 1
ATOM 828 C C . SER A 1 108 ? -2.254 7.41 2.848 1 92.06 108 SER A C 1
ATOM 830 O O . SER A 1 108 ? -3.111 7.176 1.995 1 92.06 108 SER A O 1
ATOM 832 N N . ASN A 1 109 ? -0.992 7.156 2.705 1 94.75 109 ASN A N 1
ATOM 833 C CA . ASN A 1 109 ? -0.497 6.195 1.722 1 94.75 109 ASN A CA 1
ATOM 834 C C . ASN A 1 109 ? -0.256 4.828 2.348 1 94.75 109 ASN A C 1
ATOM 836 O O . ASN A 1 109 ? 0.235 4.73 3.475 1 94.75 109 ASN A O 1
ATOM 840 N N . VAL A 1 110 ? -0.666 3.828 1.629 1 96.12 110 VAL A N 1
ATOM 841 C CA . VAL A 1 110 ? -0.568 2.471 2.154 1 96.12 110 VAL A CA 1
ATOM 842 C C . VAL A 1 110 ? 0.484 1.688 1.372 1 96.12 110 VAL A C 1
ATOM 844 O O . VAL A 1 110 ? 0.561 1.795 0.146 1 96.12 110 VAL A O 1
ATOM 847 N N . VAL A 1 111 ? 1.321 0.982 2.051 1 97.19 111 VAL A N 1
ATOM 848 C CA . VAL A 1 111 ? 2.238 0.02 1.449 1 97.19 111 VAL A CA 1
ATOM 849 C C . VAL A 1 111 ? 2.113 -1.327 2.156 1 97.19 111 VAL A C 1
ATOM 851 O O . VAL A 1 111 ? 2.496 -1.462 3.32 1 97.19 111 VAL A O 1
ATOM 854 N N . SER A 1 112 ? 1.57 -2.283 1.441 1 95.69 112 SER A N 1
ATOM 855 C CA . SER A 1 112 ? 1.528 -3.648 1.955 1 95.69 112 SER A CA 1
ATOM 856 C C . SER A 1 112 ? 2.855 -4.363 1.733 1 95.69 112 SER A C 1
ATOM 858 O O . SER A 1 112 ? 3.328 -4.469 0.6 1 95.69 112 SER A O 1
ATOM 860 N N . GLY A 1 113 ? 3.482 -4.789 2.803 1 95.38 113 GLY A N 1
ATOM 861 C CA . GLY A 1 113 ? 4.664 -5.633 2.715 1 95.38 113 GLY A CA 1
ATOM 862 C C . GLY A 1 113 ? 4.344 -7.117 2.752 1 95.38 113 GLY A C 1
ATOM 863 O O . GLY A 1 113 ? 3.195 -7.512 2.535 1 95.38 113 GLY A O 1
ATOM 864 N N . PHE A 1 114 ? 5.43 -7.906 2.924 1 94 114 PHE A N 1
ATOM 865 C CA . PHE A 1 114 ? 5.281 -9.352 3.08 1 94 114 PHE A CA 1
ATOM 866 C C . PHE A 1 114 ? 4.691 -9.688 4.441 1 94 114 PHE A C 1
ATOM 868 O O . PHE A 1 114 ? 3.865 -10.602 4.555 1 94 114 PHE A O 1
ATOM 875 N N . PHE A 1 115 ? 4.988 -8.891 5.457 1 93.25 115 PHE A N 1
ATOM 876 C CA . PHE A 1 115 ? 4.598 -9.219 6.82 1 93.25 115 PHE A CA 1
ATOM 877 C C . PHE A 1 115 ? 3.457 -8.328 7.289 1 93.25 115 PHE A C 1
ATOM 879 O O . PHE A 1 115 ? 2.486 -8.812 7.879 1 93.25 115 PHE A O 1
ATOM 886 N N . HIS A 1 116 ? 3.598 -7.07 7.035 1 93.88 116 HIS A N 1
ATOM 887 C CA . HIS A 1 116 ? 2.621 -6.129 7.574 1 93.88 116 HIS A CA 1
ATOM 888 C C . HIS A 1 116 ? 2.199 -5.113 6.52 1 93.88 116 HIS A C 1
ATOM 890 O O . HIS A 1 116 ? 2.859 -4.969 5.488 1 93.88 116 HIS A O 1
ATOM 896 N N . ASP A 1 117 ? 1.122 -4.504 6.82 1 95.31 117 ASP A N 1
ATOM 897 C CA . ASP A 1 117 ? 0.769 -3.268 6.137 1 95.31 117 ASP A CA 1
ATOM 898 C C . ASP A 1 117 ? 1.377 -2.057 6.84 1 95.31 117 ASP A C 1
ATOM 900 O O . ASP A 1 117 ? 1.528 -2.055 8.062 1 95.31 117 ASP A O 1
ATOM 904 N N . HIS A 1 118 ? 1.667 -1.033 6.031 1 97.31 118 HIS A N 1
ATOM 905 C CA . HIS A 1 118 ? 2.244 0.201 6.551 1 97.31 118 HIS A CA 1
ATOM 906 C C . HIS A 1 118 ? 1.496 1.423 6.027 1 97.31 118 HIS A C 1
ATOM 908 O O . HIS A 1 118 ? 1.116 1.468 4.855 1 97.31 118 HIS A O 1
ATOM 914 N N . LEU A 1 119 ? 1.333 2.32 6.969 1 97.56 119 LEU A N 1
ATOM 915 C CA . LEU A 1 119 ? 0.715 3.596 6.621 1 97.56 119 LEU A CA 1
ATOM 916 C C . LEU A 1 119 ? 1.744 4.723 6.637 1 97.56 119 LEU A C 1
ATOM 918 O O . LEU A 1 119 ? 2.559 4.809 7.562 1 97.56 119 LEU A O 1
ATOM 922 N N . PHE A 1 120 ? 1.767 5.508 5.617 1 97.38 120 PHE A N 1
ATOM 923 C CA . PHE A 1 120 ? 2.504 6.766 5.609 1 97.38 120 PHE A CA 1
ATOM 924 C C . PHE A 1 120 ? 1.554 7.949 5.719 1 97.38 120 PHE A C 1
ATOM 926 O O . PHE A 1 120 ? 0.723 8.172 4.832 1 97.38 120 PHE A O 1
ATOM 933 N N . VAL A 1 121 ? 1.628 8.664 6.832 1 96.94 121 VAL A N 1
ATOM 934 C CA . VAL A 1 121 ? 0.718 9.773 7.113 1 96.94 121 VAL A CA 1
ATOM 935 C C . VAL A 1 121 ? 1.501 11.078 7.188 1 96.94 121 VAL A C 1
ATOM 937 O O . VAL A 1 121 ? 2.691 11.078 7.508 1 96.94 121 VAL A O 1
ATOM 940 N N . PRO A 1 122 ? 0.833 12.188 6.871 1 95.81 122 PRO A N 1
ATOM 941 C CA . PRO A 1 122 ? 1.552 13.469 6.902 1 95.81 122 PRO A CA 1
ATOM 942 C C . PRO A 1 122 ? 2.191 13.75 8.258 1 95.81 122 PRO A C 1
ATOM 944 O O . PRO A 1 122 ? 1.615 13.422 9.297 1 95.81 122 PRO A O 1
ATOM 947 N N . LEU A 1 123 ? 3.404 14.312 8.125 1 96.5 123 LEU A N 1
ATOM 948 C CA . LEU A 1 123 ? 4.062 14.75 9.352 1 96.5 123 LEU A CA 1
ATOM 949 C C . LEU A 1 123 ? 3.131 15.625 10.188 1 96.5 123 LEU A C 1
ATOM 951 O O . LEU A 1 123 ? 2.5 16.547 9.664 1 96.5 123 LEU A O 1
ATOM 955 N N . GLY A 1 124 ? 2.963 15.352 11.453 1 96.81 124 GLY A N 1
ATOM 956 C CA . GLY A 1 124 ? 2.096 16.109 12.344 1 96.81 124 GLY A CA 1
ATOM 957 C C . GLY A 1 124 ? 0.75 15.438 12.562 1 96.81 124 GLY A C 1
ATOM 958 O O . GLY A 1 124 ? -0.008 15.844 13.453 1 96.81 124 GLY A O 1
ATOM 959 N N . ARG A 1 125 ? 0.469 14.406 11.742 1 96.81 125 ARG A N 1
ATOM 960 C CA . ARG A 1 125 ? -0.818 13.734 11.883 1 96.81 125 ARG A CA 1
ATOM 961 C C . ARG A 1 125 ? -0.646 12.336 12.461 1 96.81 125 ARG A C 1
ATOM 963 O O . ARG A 1 125 ? -1.604 11.562 12.523 1 96.81 125 ARG A O 1
ATOM 970 N N . GLU A 1 126 ? 0.583 11.961 12.805 1 97.62 126 GLU A N 1
ATOM 971 C CA . GLU A 1 126 ? 0.847 10.609 13.273 1 97.62 126 GLU A CA 1
ATOM 972 C C . GLU A 1 126 ? 0.11 10.312 14.578 1 97.62 126 GLU A C 1
ATOM 974 O O . GLU A 1 126 ? -0.395 9.211 14.773 1 97.62 126 GLU A O 1
ATOM 979 N N . ASP A 1 127 ? 0.004 11.32 15.477 1 97.69 127 ASP A N 1
ATOM 980 C CA . ASP A 1 127 ? -0.681 11.102 16.75 1 97.69 127 ASP A CA 1
ATOM 981 C C . ASP A 1 127 ? -2.182 10.914 16.531 1 97.69 127 ASP A C 1
ATOM 983 O O . ASP A 1 127 ? -2.795 10.031 17.141 1 97.69 127 ASP A O 1
ATOM 987 N N . ASP A 1 128 ? -2.711 11.711 15.711 1 97.81 128 ASP A N 1
ATOM 988 C CA . ASP A 1 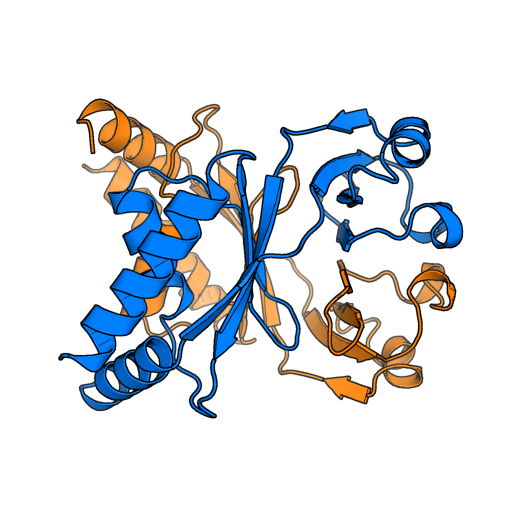128 ? -4.121 11.57 15.359 1 97.81 128 ASP A CA 1
ATOM 989 C C . ASP A 1 128 ? -4.398 10.203 14.742 1 97.81 128 ASP A C 1
ATOM 991 O O . ASP A 1 128 ? -5.418 9.578 15.039 1 97.81 128 ASP A O 1
ATOM 995 N N . THR A 1 129 ? -3.514 9.805 13.883 1 98.12 129 THR A N 1
ATOM 996 C CA . THR A 1 129 ? -3.672 8.516 13.211 1 98.12 129 THR A CA 1
ATOM 997 C C . THR A 1 129 ? -3.605 7.371 14.219 1 98.12 129 THR A C 1
ATOM 999 O O . THR A 1 129 ? -4.441 6.465 14.195 1 98.12 129 THR A O 1
ATOM 1002 N N . MET A 1 130 ? -2.629 7.426 15.125 1 98.06 130 MET A N 1
ATOM 1003 C CA . MET A 1 130 ? -2.494 6.402 16.156 1 98.06 130 MET A CA 1
ATOM 1004 C C . MET A 1 130 ? -3.764 6.309 17 1 98.06 130 MET A C 1
ATOM 1006 O O . MET A 1 130 ? -4.234 5.207 17.297 1 98.06 130 MET A O 1
ATOM 1010 N N . GLN A 1 131 ? -4.297 7.434 17.328 1 97.62 131 GLN A N 1
ATOM 1011 C CA . GLN A 1 131 ? -5.527 7.453 18.109 1 97.62 131 GLN A CA 1
ATOM 1012 C C . GLN A 1 131 ? -6.688 6.836 17.328 1 97.62 131 GLN A C 1
ATOM 1014 O O . GLN A 1 131 ? -7.477 6.066 17.875 1 97.62 131 GLN A O 1
ATOM 1019 N N . ALA A 1 132 ? -6.773 7.16 16.062 1 97.38 132 ALA A N 1
ATOM 1020 C CA . ALA A 1 132 ? -7.82 6.605 15.211 1 97.38 132 ALA A CA 1
ATOM 1021 C C . ALA A 1 132 ? -7.727 5.082 15.148 1 97.38 132 ALA A C 1
ATOM 1023 O O . ALA A 1 132 ? -8.742 4.387 15.219 1 97.38 132 ALA A O 1
ATOM 1024 N N . LEU A 1 133 ? -6.508 4.574 14.992 1 97.25 133 LEU A N 1
ATOM 1025 C CA . LEU A 1 133 ? -6.285 3.135 14.891 1 97.25 133 LEU A CA 1
ATOM 1026 C C . LEU A 1 133 ? -6.617 2.443 16.219 1 97.25 133 LEU A C 1
ATOM 1028 O O . LEU A 1 133 ? -7.211 1.362 16.219 1 97.25 133 LEU A O 1
ATOM 1032 N N . ARG A 1 134 ? -6.285 3.084 17.297 1 95.81 134 ARG A N 1
ATOM 1033 C CA . ARG A 1 134 ? -6.609 2.533 18.609 1 95.81 134 ARG A CA 1
ATOM 1034 C C . ARG A 1 134 ? -8.117 2.512 18.844 1 95.81 134 ARG A C 1
ATOM 1036 O O . ARG A 1 134 ? -8.648 1.551 19.406 1 95.81 134 ARG A O 1
ATOM 1043 N N . ASP A 1 135 ? -8.766 3.559 18.469 1 96.06 135 ASP A N 1
ATOM 1044 C CA . ASP A 1 135 ? -10.219 3.607 18.562 1 96.06 135 ASP A CA 1
ATOM 1045 C C . ASP A 1 135 ? -10.867 2.492 17.75 1 96.06 135 ASP A C 1
ATOM 1047 O O . ASP A 1 135 ? -11.82 1.857 18.203 1 96.06 135 ASP A O 1
ATOM 1051 N N . LEU A 1 136 ? -10.336 2.279 16.578 1 95.38 136 LEU A N 1
ATOM 1052 C CA . LEU A 1 136 ? -10.836 1.226 15.695 1 95.38 136 LEU A CA 1
ATOM 1053 C C . LEU A 1 136 ? -10.695 -0.142 16.359 1 95.38 136 LEU A C 1
ATOM 1055 O O . LEU A 1 136 ? -11.625 -0.955 16.312 1 95.38 136 LEU A O 1
ATOM 1059 N N . ALA A 1 137 ? -9.539 -0.388 16.906 1 93.31 137 ALA A N 1
ATOM 1060 C CA . ALA A 1 137 ? -9.273 -1.654 17.594 1 93.31 137 ALA A CA 1
ATOM 1061 C C . ALA A 1 137 ? -10.227 -1.849 18.766 1 93.31 137 ALA A C 1
ATOM 1063 O O . ALA A 1 137 ? -10.773 -2.939 18.953 1 93.31 137 ALA A O 1
ATOM 1064 N N . ARG A 1 138 ? -10.516 -0.813 19.5 1 93.75 138 ARG A N 1
ATOM 1065 C CA . ARG A 1 138 ? -11.398 -0.865 20.656 1 93.75 138 ARG A CA 1
ATOM 1066 C C . ARG A 1 138 ? -12.844 -1.138 20.234 1 93.75 138 ARG A C 1
ATOM 1068 O O . ARG A 1 138 ? -13.539 -1.941 20.859 1 93.75 138 ARG A O 1
ATOM 1075 N N . GLU A 1 139 ? -13.227 -0.458 19.172 1 92.25 139 GLU A N 1
ATOM 1076 C CA . GLU A 1 139 ? -14.586 -0.624 18.656 1 92.25 139 GLU A CA 1
ATOM 1077 C C . GLU A 1 139 ? -14.828 -2.051 18.172 1 92.25 139 GLU A C 1
ATOM 1079 O O . GLU A 1 139 ? -15.93 -2.584 18.312 1 92.25 139 GLU A O 1
ATOM 1084 N N . ALA A 1 140 ? -13.82 -2.625 17.594 1 87.69 140 ALA A N 1
ATOM 1085 C CA . ALA A 1 140 ? -13.93 -3.988 17.078 1 87.69 140 ALA A CA 1
ATOM 1086 C C . ALA A 1 140 ? -13.938 -5.004 18.219 1 87.69 140 ALA A C 1
ATOM 1088 O O . ALA A 1 140 ? -14.562 -6.062 18.109 1 87.69 140 ALA A O 1
ATOM 1089 N N . GLY A 1 141 ? -13.172 -4.711 19.234 1 82.44 141 GLY A N 1
ATOM 1090 C CA . GLY A 1 141 ? -13.133 -5.598 20.391 1 82.44 141 GLY A CA 1
ATOM 1091 C C . GLY A 1 141 ? -14.383 -5.523 21.25 1 82.44 141 GLY A C 1
ATOM 1092 O O . GLY A 1 141 ? -14.688 -6.457 21.984 1 82.44 141 GLY A O 1
ATOM 1093 N N . SER A 1 142 ? -15.031 -4.41 21.172 1 76.88 142 SER A N 1
ATOM 1094 C CA . SER A 1 142 ? -16.219 -4.227 22 1 76.88 142 SER A CA 1
ATOM 1095 C C . SER A 1 142 ? -17.469 -4.77 21.312 1 76.88 142 SER A C 1
ATOM 1097 O O . SER A 1 142 ? -18.516 -4.895 21.922 1 76.88 142 SER A O 1
ATOM 1099 N N . SER A 1 143 ? -17.422 -5.055 19.984 1 61.84 143 SER A N 1
ATOM 1100 C CA . SER A 1 143 ? -18.609 -5.586 19.312 1 61.84 143 SER A CA 1
ATOM 1101 C C . SER A 1 143 ? -18.672 -7.105 19.422 1 61.84 143 SER A C 1
ATOM 1103 O O . SER A 1 143 ? -17.641 -7.781 19.391 1 61.84 143 SER A O 1
ATOM 1105 N N . MET B 1 1 ? -17.516 14.711 6.766 1 56.81 1 MET B N 1
ATOM 1106 C CA . MET B 1 1 ? -16.859 15.203 5.559 1 56.81 1 MET B CA 1
ATOM 1107 C C . MET B 1 1 ? -17.656 16.344 4.938 1 56.81 1 MET B C 1
ATOM 1109 O O . MET B 1 1 ? -18.891 16.328 4.945 1 56.81 1 MET B O 1
ATOM 1113 N N . SER B 1 2 ? -16.828 17.328 4.656 1 65.94 2 SER B N 1
ATOM 1114 C CA . SER B 1 2 ? -17.5 18.469 4.02 1 65.94 2 SER B CA 1
ATOM 1115 C C . SER B 1 2 ? -18.094 18.062 2.676 1 65.94 2 SER B C 1
ATOM 1117 O O . SER B 1 2 ? -17.688 17.078 2.072 1 65.94 2 SER B O 1
ATOM 1119 N N . LEU B 1 3 ? -19.125 18.625 2.416 1 66.81 3 LEU B N 1
ATOM 1120 C CA . LEU B 1 3 ? -19.781 18.422 1.125 1 66.81 3 LEU B CA 1
ATOM 1121 C C . LEU B 1 3 ? -18.781 18.562 -0.015 1 66.81 3 LEU B C 1
ATOM 1123 O O . LEU B 1 3 ? -18.812 17.781 -0.968 1 66.81 3 LEU B O 1
ATOM 1127 N N . GLN B 1 4 ? -17.844 19.438 0.064 1 65.19 4 GLN B N 1
ATOM 1128 C CA . GLN B 1 4 ? -16.844 19.641 -0.97 1 65.19 4 GLN B CA 1
ATOM 1129 C C . GLN B 1 4 ? -15.906 18.438 -1.077 1 65.19 4 GLN B C 1
ATOM 1131 O O . GLN B 1 4 ? -15.562 18.016 -2.18 1 65.19 4 GLN B O 1
ATOM 1136 N N . GLY B 1 5 ? -15.633 17.875 0.022 1 72 5 GLY B N 1
ATOM 1137 C CA . GLY B 1 5 ? -14.766 16.703 0.039 1 72 5 GLY B CA 1
ATOM 1138 C C . GLY B 1 5 ? -15.383 15.5 -0.644 1 72 5 GLY B C 1
ATOM 1139 O O . GLY B 1 5 ? -14.711 14.797 -1.395 1 72 5 GLY B O 1
ATOM 1140 N N . GLU B 1 6 ? -16.656 15.469 -0.434 1 74.12 6 GLU B N 1
ATOM 1141 C CA . GLU B 1 6 ? -17.375 14.359 -1.046 1 74.12 6 GLU B CA 1
ATOM 1142 C C . GLU B 1 6 ? -17.469 14.523 -2.561 1 74.12 6 GLU B C 1
ATOM 1144 O O . GLU B 1 6 ? -17.328 13.547 -3.305 1 74.12 6 GLU B O 1
ATOM 1149 N N . ARG B 1 7 ? -17.719 15.695 -2.928 1 75.12 7 ARG B N 1
ATOM 1150 C CA . ARG B 1 7 ? -17.797 15.961 -4.359 1 75.12 7 ARG B CA 1
ATOM 1151 C C . ARG B 1 7 ? -16.453 15.727 -5.043 1 75.12 7 ARG B C 1
ATOM 1153 O O . ARG B 1 7 ? -16.406 15.172 -6.145 1 75.12 7 ARG B O 1
ATOM 1160 N N . ASP B 1 8 ? -15.453 16.094 -4.344 1 83.56 8 ASP B N 1
ATOM 1161 C CA . ASP B 1 8 ? -14.117 15.914 -4.887 1 83.56 8 ASP B CA 1
ATOM 1162 C C . ASP B 1 8 ? -13.773 14.438 -5.027 1 83.56 8 ASP B C 1
ATOM 1164 O O . ASP B 1 8 ? -13.219 14.016 -6.047 1 83.56 8 ASP B O 1
ATOM 1168 N N . LEU B 1 9 ? -14.188 13.68 -4.074 1 88 9 LEU B N 1
ATOM 1169 C CA . LEU B 1 9 ? -13.938 12.242 -4.125 1 88 9 LEU B CA 1
ATOM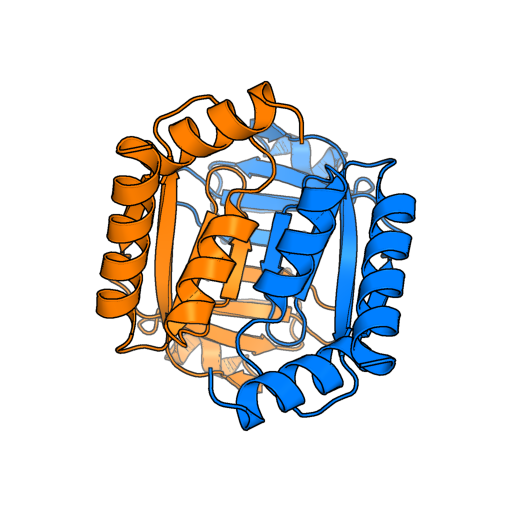 1170 C C . LEU B 1 9 ? -14.719 11.602 -5.262 1 88 9 LEU B C 1
ATOM 1172 O O . LEU B 1 9 ? -14.195 10.734 -5.973 1 88 9 LEU B O 1
ATOM 1176 N N . GLY B 1 10 ? -15.969 12.008 -5.422 1 89.69 10 GLY B N 1
ATOM 1177 C CA . GLY B 1 10 ? -16.797 11.484 -6.504 1 89.69 10 GLY B CA 1
ATOM 1178 C C . GLY B 1 10 ? -16.203 11.742 -7.879 1 89.69 10 GLY B C 1
ATOM 1179 O O . GLY B 1 10 ? -16.156 10.844 -8.719 1 89.69 10 GLY B O 1
ATOM 1180 N N . THR B 1 11 ? -15.758 12.93 -8.047 1 88.69 11 THR B N 1
ATOM 1181 C CA . THR B 1 11 ? -15.148 13.289 -9.32 1 88.69 11 THR B CA 1
ATOM 1182 C C . THR B 1 11 ? -13.875 12.484 -9.562 1 88.69 11 THR B C 1
ATOM 1184 O O . THR B 1 11 ? -13.641 12 -10.672 1 88.69 11 THR B O 1
ATOM 1187 N N . LEU B 1 12 ? -13.109 12.422 -8.484 1 90.19 12 LEU B N 1
ATOM 1188 C CA . LEU B 1 12 ? -11.875 11.664 -8.562 1 90.19 12 LEU B CA 1
ATOM 1189 C C . LEU B 1 12 ? -12.148 10.211 -8.93 1 90.19 12 LEU B C 1
ATOM 1191 O O . LEU B 1 12 ? -11.516 9.656 -9.836 1 90.19 12 LEU B O 1
ATOM 1195 N N . LEU B 1 13 ? -13.164 9.625 -8.359 1 92.75 13 LEU B N 1
ATOM 1196 C CA . LEU B 1 13 ? -13.516 8.227 -8.594 1 92.75 13 LEU B CA 1
ATOM 1197 C C . LEU B 1 13 ? -14.07 8.031 -10 1 92.75 13 LEU B C 1
ATOM 1199 O O . LEU B 1 13 ? -13.789 7.02 -10.648 1 92.75 13 LEU B O 1
ATOM 1203 N N . ALA B 1 14 ? -14.789 8.984 -10.438 1 92.12 14 ALA B N 1
ATOM 1204 C CA . ALA B 1 14 ? -15.391 8.898 -11.766 1 92.12 14 ALA B CA 1
ATOM 1205 C C . ALA B 1 14 ? -14.32 8.906 -12.852 1 92.12 14 ALA B C 1
ATOM 1207 O O . ALA B 1 14 ? -14.555 8.43 -13.961 1 92.12 14 ALA B O 1
ATOM 1208 N N . SER B 1 15 ? -13.203 9.414 -12.477 1 91.94 15 SER B N 1
ATOM 1209 C CA . SER B 1 15 ? -12.133 9.531 -13.461 1 91.94 15 SER B CA 1
ATOM 1210 C C . SER B 1 15 ? -11.148 8.375 -13.336 1 91.94 15 SER B C 1
ATOM 1212 O O . SER B 1 15 ? -10.094 8.375 -13.984 1 91.94 15 SER B O 1
ATOM 1214 N N . LEU B 1 16 ? -11.469 7.422 -12.523 1 93.06 16 LEU B N 1
ATOM 1215 C CA . LEU B 1 16 ? -10.594 6.277 -12.289 1 93.06 16 LEU B CA 1
ATOM 1216 C C . LEU B 1 16 ? -10.391 5.484 -13.57 1 93.06 16 LEU B C 1
ATOM 1218 O O . LEU B 1 16 ? -11.352 5.117 -14.242 1 93.06 16 LEU B O 1
ATOM 1222 N N . ASP B 1 17 ? -9.156 5.25 -13.953 1 93.94 17 ASP B N 1
ATOM 1223 C CA . ASP B 1 17 ? -8.742 4.496 -15.133 1 93.94 17 ASP B CA 1
ATOM 1224 C C . ASP B 1 17 ? -7.758 3.389 -14.758 1 93.94 17 ASP B C 1
ATOM 1226 O O . ASP B 1 17 ? -6.551 3.523 -14.977 1 93.94 17 ASP B O 1
ATOM 1230 N N . PRO B 1 18 ? -8.305 2.277 -14.227 1 96.81 18 PRO B N 1
ATOM 1231 C CA . PRO B 1 18 ? -7.426 1.19 -13.797 1 96.81 18 PRO B CA 1
ATOM 1232 C C . PRO B 1 18 ? -6.742 0.484 -14.969 1 96.81 18 PRO B C 1
ATOM 1234 O O . PRO B 1 18 ? -7.363 0.272 -16.016 1 96.81 18 PRO B O 1
ATOM 1237 N N . ILE B 1 19 ? -5.461 0.173 -14.82 1 97.5 19 ILE B N 1
ATOM 1238 C CA . ILE B 1 19 ? -4.668 -0.515 -15.836 1 97.5 19 ILE B CA 1
ATOM 1239 C C . ILE B 1 19 ? -4.117 -1.819 -15.258 1 97.5 19 ILE B C 1
ATOM 1241 O O . ILE B 1 19 ? -3.396 -1.81 -14.258 1 97.5 19 ILE B O 1
ATOM 1245 N N . LEU B 1 20 ? -4.469 -2.871 -15.922 1 98.25 20 LEU B N 1
ATOM 1246 C CA . LEU B 1 20 ? -3.949 -4.176 -15.523 1 98.25 20 LEU B CA 1
ATOM 1247 C C . LEU B 1 20 ? -2.588 -4.438 -16.156 1 98.25 20 LEU B C 1
ATOM 1249 O O . LEU B 1 20 ? -2.449 -4.383 -17.391 1 98.25 20 LEU B O 1
ATOM 1253 N N . ASP B 1 21 ? -1.58 -4.688 -15.328 1 98.19 21 ASP B N 1
ATOM 1254 C CA . ASP B 1 21 ? -0.258 -5.047 -15.828 1 98.19 21 ASP B CA 1
ATOM 1255 C C . ASP B 1 21 ? -0.269 -6.438 -16.469 1 98.19 21 ASP B C 1
ATOM 1257 O O . ASP B 1 21 ? -0.929 -7.348 -15.961 1 98.19 21 ASP B O 1
ATOM 1261 N N . PRO B 1 22 ? 0.473 -6.617 -17.516 1 97.25 22 PRO B N 1
ATOM 1262 C CA . PRO B 1 22 ? 0.443 -7.91 -18.203 1 97.25 22 PRO B CA 1
ATOM 1263 C C . PRO B 1 22 ? 1.171 -9.008 -17.438 1 97.25 22 PRO B C 1
ATOM 1265 O O . PRO B 1 22 ? 0.998 -10.195 -17.734 1 97.25 22 PRO B O 1
ATOM 1268 N N . GLU B 1 23 ? 1.973 -8.672 -16.453 1 97.06 23 GLU B N 1
ATOM 1269 C CA . GLU B 1 23 ? 2.812 -9.656 -15.773 1 97.06 23 GLU B CA 1
ATOM 1270 C C . GLU B 1 23 ? 2.129 -10.203 -14.523 1 97.06 23 GLU B C 1
ATOM 1272 O O . GLU B 1 23 ? 1.166 -9.609 -14.031 1 97.06 23 GLU B O 1
ATOM 1277 N N . THR B 1 24 ? 2.557 -11.352 -14.141 1 97.5 24 THR B N 1
ATOM 1278 C CA . THR B 1 24 ? 2.248 -11.93 -12.836 1 97.5 24 THR B CA 1
ATOM 1279 C C . THR B 1 24 ? 3.373 -11.656 -11.844 1 97.5 24 THR B C 1
ATOM 1281 O O . THR B 1 24 ? 4.551 -11.742 -12.195 1 97.5 24 THR B O 1
ATOM 1284 N N . PHE B 1 25 ? 3 -11.375 -10.617 1 97.38 25 PHE B N 1
ATOM 1285 C CA . PHE B 1 25 ? 3.992 -10.984 -9.617 1 97.38 25 PHE B CA 1
ATOM 1286 C C . PHE B 1 25 ? 3.945 -11.922 -8.414 1 97.38 25 PHE B C 1
ATOM 1288 O O . PHE B 1 25 ? 2.955 -12.625 -8.211 1 97.38 25 PHE B O 1
ATOM 1295 N N . ILE B 1 26 ? 5.008 -11.922 -7.656 1 95.94 26 ILE B N 1
ATOM 1296 C CA . ILE B 1 26 ? 5.125 -12.727 -6.449 1 95.94 26 ILE B CA 1
ATOM 1297 C C . ILE B 1 26 ? 5.805 -11.914 -5.352 1 95.94 26 ILE B C 1
ATOM 1299 O O . ILE B 1 26 ? 6.797 -11.227 -5.602 1 95.94 26 ILE B O 1
ATOM 1303 N N . PHE B 1 27 ? 5.223 -11.984 -4.129 1 96 27 PHE B N 1
ATOM 1304 C CA . PHE B 1 27 ? 5.871 -11.43 -2.947 1 96 27 PHE B CA 1
ATOM 1305 C C . PHE B 1 27 ? 6.855 -12.43 -2.35 1 96 27 PHE B C 1
ATOM 1307 O O . PHE B 1 27 ? 6.523 -13.602 -2.16 1 96 27 PHE B O 1
ATOM 1314 N N . LEU B 1 28 ? 8.008 -11.945 -2.086 1 95.62 28 LEU B N 1
ATOM 1315 C CA . LEU B 1 28 ? 9.047 -12.711 -1.409 1 95.62 28 LEU B CA 1
ATOM 1316 C C . LEU B 1 28 ? 9.633 -11.922 -0.246 1 95.62 28 LEU B C 1
ATOM 1318 O O . LEU B 1 28 ? 9.352 -10.727 -0.096 1 95.62 28 LEU B O 1
ATOM 1322 N N . THR B 1 29 ? 10.383 -12.617 0.594 1 95.44 29 THR B N 1
ATOM 1323 C CA . THR B 1 29 ? 11.148 -11.953 1.646 1 95.44 29 THR B CA 1
ATOM 1324 C C . THR B 1 29 ? 12.555 -12.523 1.742 1 95.44 29 THR B C 1
ATOM 1326 O O . THR B 1 29 ? 12.773 -13.695 1.422 1 95.44 29 THR B O 1
ATOM 1329 N N . THR B 1 30 ? 13.469 -11.727 2.082 1 94.62 30 THR B N 1
ATOM 1330 C CA . THR B 1 30 ? 14.852 -12.141 2.236 1 94.62 30 THR B CA 1
ATOM 1331 C C . THR B 1 30 ? 15.531 -11.367 3.365 1 94.62 30 THR B C 1
ATOM 1333 O O . THR B 1 30 ? 15.141 -10.234 3.664 1 94.62 30 THR B O 1
ATOM 1336 N N . LYS B 1 31 ? 16.516 -11.945 3.93 1 93.56 31 LYS B N 1
ATOM 1337 C CA . LYS B 1 31 ? 17.297 -11.273 4.965 1 93.56 31 LYS B CA 1
ATOM 1338 C C . LYS B 1 31 ? 18.484 -10.531 4.363 1 93.56 31 LYS B C 1
ATOM 1340 O O . LYS B 1 31 ? 19.172 -9.781 5.059 1 93.56 31 LYS B O 1
ATOM 1345 N N . GLU B 1 32 ? 18.719 -10.75 3.113 1 93.25 32 GLU B N 1
ATOM 1346 C CA . GLU B 1 32 ? 19.781 -10.031 2.439 1 93.25 32 GLU B CA 1
ATOM 1347 C C . GLU B 1 32 ? 19.469 -8.547 2.336 1 93.25 32 GLU B C 1
ATOM 1349 O O . GLU B 1 32 ? 18.344 -8.164 2.045 1 93.25 32 GLU B O 1
ATOM 1354 N N . PRO B 1 33 ? 20.5 -7.77 2.59 1 94.12 33 PRO B N 1
ATOM 1355 C CA . PRO B 1 33 ? 20.25 -6.336 2.396 1 94.12 33 PRO B CA 1
ATOM 1356 C C . PRO B 1 33 ? 20.078 -5.965 0.927 1 94.12 33 PRO B C 1
ATOM 1358 O O . PRO B 1 33 ? 20.594 -6.652 0.043 1 94.12 33 PRO B O 1
ATOM 1361 N N . MET B 1 34 ? 19.359 -4.824 0.716 1 93.56 34 MET B N 1
ATOM 1362 C CA . MET B 1 34 ? 19.031 -4.359 -0.628 1 93.56 34 MET B CA 1
ATOM 1363 C C . MET B 1 34 ? 20.281 -4.273 -1.499 1 93.56 34 MET B C 1
ATOM 1365 O O . MET B 1 34 ? 20.25 -4.668 -2.666 1 93.56 34 MET B O 1
ATOM 1369 N N . HIS B 1 35 ? 21.359 -3.764 -0.897 1 93.31 35 HIS B N 1
ATOM 1370 C CA . HIS B 1 35 ? 22.562 -3.461 -1.684 1 93.31 35 HIS B CA 1
ATOM 1371 C C . HIS B 1 35 ? 23.297 -4.734 -2.082 1 93.31 35 HIS B C 1
ATOM 1373 O O . HIS B 1 35 ? 24.188 -4.703 -2.936 1 93.31 35 HIS B O 1
ATOM 1379 N N . ASN B 1 36 ? 22.906 -5.844 -1.572 1 93.31 36 ASN B N 1
ATOM 1380 C CA . ASN B 1 36 ? 23.531 -7.113 -1.896 1 93.31 36 ASN B CA 1
ATOM 1381 C C . ASN B 1 36 ? 22.766 -7.871 -2.973 1 93.31 36 ASN B C 1
ATOM 1383 O O . ASN B 1 36 ? 23.219 -8.906 -3.457 1 93.31 36 ASN B O 1
ATOM 1387 N N . LEU B 1 37 ? 21.594 -7.398 -3.391 1 92.81 37 LEU B N 1
ATOM 1388 C CA . LEU B 1 37 ? 20.766 -8.102 -4.355 1 92.81 37 LEU B CA 1
ATOM 1389 C C . LEU B 1 37 ? 21.25 -7.852 -5.781 1 92.81 37 LEU B C 1
ATOM 1391 O O . LEU B 1 37 ? 21.703 -6.75 -6.094 1 92.81 37 LEU B O 1
ATOM 1395 N N . PRO B 1 38 ? 21.203 -8.883 -6.609 1 92.88 38 PRO B N 1
ATOM 1396 C CA . PRO B 1 38 ? 21.5 -8.672 -8.031 1 92.88 38 PRO B CA 1
ATOM 1397 C C . PRO B 1 38 ? 20.391 -7.914 -8.758 1 92.88 38 PRO B C 1
ATOM 1399 O O . PRO B 1 38 ? 19.672 -8.5 -9.57 1 92.88 38 PRO B O 1
ATOM 1402 N N . LEU B 1 39 ? 20.297 -6.66 -8.617 1 93.88 39 LEU B N 1
ATOM 1403 C CA . LEU B 1 39 ? 19.141 -5.848 -9.016 1 93.88 39 LEU B CA 1
ATOM 1404 C C . LEU B 1 39 ? 19.016 -5.793 -10.539 1 93.88 39 LEU B C 1
ATOM 1406 O O . LEU B 1 39 ? 17.922 -5.664 -11.07 1 93.88 39 LEU B O 1
ATOM 1410 N N . GLN B 1 40 ? 20.141 -5.863 -11.234 1 91.31 40 GLN B N 1
ATOM 1411 C CA . GLN B 1 40 ? 20.094 -5.805 -12.695 1 91.31 40 GLN B CA 1
ATOM 1412 C C . GLN B 1 40 ? 19.344 -7.008 -13.266 1 91.31 40 GLN B C 1
ATOM 1414 O O . GLN B 1 40 ? 18.547 -6.867 -14.195 1 91.31 40 GLN B O 1
ATOM 1419 N N . SER B 1 41 ? 19.656 -8.109 -12.711 1 90.88 41 SER B N 1
ATOM 1420 C CA . SER B 1 41 ? 19.016 -9.336 -13.195 1 90.88 41 SER B CA 1
ATOM 1421 C C . SER B 1 41 ? 17.656 -9.547 -12.539 1 90.88 41 SER B C 1
ATOM 1423 O O . SER B 1 41 ? 16.719 -10.023 -13.188 1 90.88 41 SER B O 1
ATOM 1425 N N . LEU B 1 42 ? 17.469 -9.195 -11.297 1 92.44 42 LEU B N 1
ATOM 1426 C CA . LEU B 1 42 ? 16.25 -9.438 -10.523 1 92.44 42 LEU B CA 1
ATOM 1427 C C . LEU B 1 42 ? 15.125 -8.523 -10.977 1 92.44 42 LEU B C 1
ATOM 1429 O O . LEU B 1 42 ? 13.961 -8.93 -11.016 1 92.44 42 LEU B O 1
ATOM 1433 N N . GLN B 1 43 ? 15.445 -7.238 -11.297 1 93.75 43 GLN B N 1
ATOM 1434 C CA . GLN B 1 43 ? 14.484 -6.223 -11.719 1 93.75 43 GLN B CA 1
ATOM 1435 C C . GLN B 1 43 ? 13.227 -6.254 -10.859 1 93.75 43 GLN B C 1
ATOM 1437 O O . GLN B 1 43 ? 12.125 -6.449 -11.367 1 93.75 43 GLN B O 1
ATOM 1442 N N . PRO B 1 44 ? 13.438 -6.078 -9.578 1 96.44 44 PRO B N 1
ATOM 1443 C CA . PRO B 1 44 ? 12.266 -6.137 -8.703 1 96.44 44 PRO B CA 1
ATOM 1444 C C . PRO B 1 44 ? 11.242 -5.043 -9.016 1 96.44 44 PRO B C 1
ATOM 1446 O O . PRO B 1 44 ? 11.617 -3.936 -9.398 1 96.44 44 PRO B O 1
ATOM 1449 N N . GLN B 1 45 ? 9.953 -5.449 -8.859 1 97.75 45 GLN B N 1
ATOM 1450 C CA . GLN B 1 45 ? 8.875 -4.469 -8.922 1 97.75 45 GLN B CA 1
ATOM 1451 C C . GLN B 1 45 ? 8.867 -3.584 -7.676 1 97.75 45 GLN B C 1
ATOM 1453 O O . GLN B 1 45 ? 8.555 -2.395 -7.758 1 97.75 45 GLN B O 1
ATOM 1458 N N . MET B 1 46 ? 9.234 -4.172 -6.539 1 98.19 46 MET B N 1
ATOM 1459 C CA . MET B 1 46 ? 9.289 -3.424 -5.285 1 98.19 46 MET B CA 1
ATOM 1460 C C . MET B 1 46 ? 10.336 -4.02 -4.348 1 98.19 46 MET B C 1
ATOM 1462 O O . MET B 1 46 ? 10.5 -5.238 -4.281 1 98.19 46 MET B O 1
ATOM 1466 N N . LEU B 1 47 ? 11.008 -3.195 -3.619 1 97.88 47 LEU B N 1
ATOM 1467 C CA . LEU B 1 47 ? 11.766 -3.5 -2.41 1 97.88 47 LEU B CA 1
ATOM 1468 C C . LEU B 1 47 ? 11.273 -2.658 -1.236 1 97.88 47 LEU B C 1
ATOM 1470 O O . LEU B 1 47 ? 11.125 -1.442 -1.361 1 97.88 47 LEU B O 1
ATOM 1474 N N . PHE B 1 48 ? 10.984 -3.27 -0.165 1 98.25 48 PHE B N 1
ATOM 1475 C CA . PHE B 1 48 ? 10.5 -2.564 1.016 1 98.25 48 PHE B CA 1
ATOM 1476 C C . PHE B 1 48 ? 11.133 -3.131 2.281 1 98.25 48 PHE B C 1
ATOM 1478 O O . PHE B 1 48 ? 11.016 -4.328 2.559 1 98.25 48 PHE B O 1
ATOM 1485 N N . GLN B 1 49 ? 11.719 -2.244 3.064 1 97.81 49 GLN B N 1
ATOM 1486 C CA . GLN B 1 49 ? 12.383 -2.67 4.293 1 97.81 49 GLN B CA 1
ATOM 1487 C C . GLN B 1 49 ? 11.383 -2.771 5.445 1 97.81 49 GLN B C 1
ATOM 1489 O O . GLN B 1 49 ? 10.875 -1.756 5.926 1 97.81 49 GLN B O 1
ATOM 1494 N N . GLU B 1 50 ? 11.141 -3.975 5.941 1 96.69 50 GLU B N 1
ATOM 1495 C CA . GLU B 1 50 ? 10.352 -4.203 7.152 1 96.69 50 GLU B CA 1
ATOM 1496 C C . GLU B 1 50 ? 11.25 -4.578 8.328 1 96.69 50 GLU B C 1
ATOM 1498 O O . GLU B 1 50 ? 12.438 -4.855 8.148 1 96.69 50 GLU B O 1
ATOM 1503 N N . SER B 1 51 ? 10.656 -4.523 9.492 1 94.69 51 SER B N 1
ATOM 1504 C CA . SER B 1 51 ? 11.422 -4.855 10.688 1 94.69 51 SER B CA 1
ATOM 1505 C C . SER B 1 51 ? 11.922 -6.297 10.648 1 94.69 51 SER B C 1
ATOM 1507 O O . SER B 1 51 ? 13.016 -6.594 11.117 1 94.69 51 SER B O 1
ATOM 1509 N N . GLU B 1 52 ? 11.125 -7.215 10.07 1 93.25 52 GLU B N 1
ATOM 1510 C CA . GLU B 1 52 ? 11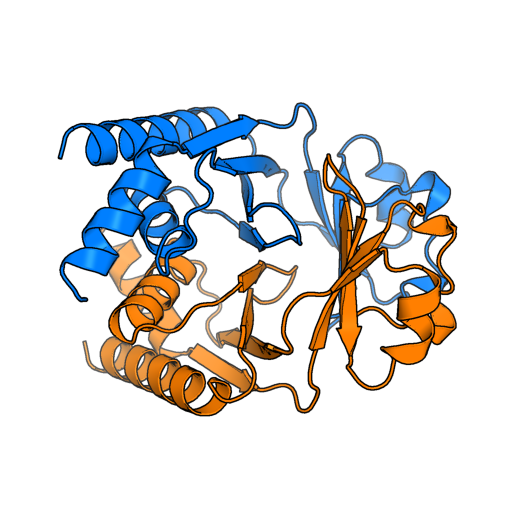.445 -8.641 10.031 1 93.25 52 GLU B CA 1
ATOM 1511 C C . GLU B 1 52 ? 12.477 -8.945 8.953 1 93.25 52 GLU B C 1
ATOM 1513 O O . GLU B 1 52 ? 13.375 -9.773 9.164 1 93.25 52 GLU B O 1
ATOM 1518 N N . SER B 1 53 ? 12.352 -8.367 7.801 1 95.12 53 SER B N 1
ATOM 1519 C CA . SER B 1 53 ? 13.211 -8.609 6.652 1 95.12 53 SER B CA 1
ATOM 1520 C C . SER B 1 53 ? 12.836 -7.727 5.473 1 95.12 53 SER B C 1
ATOM 1522 O O . SER B 1 53 ? 12.008 -6.82 5.609 1 95.12 53 SER B O 1
ATOM 1524 N N . LEU B 1 54 ? 13.492 -7.949 4.312 1 96.5 54 LEU B N 1
ATOM 1525 C CA . LEU B 1 54 ? 13.234 -7.203 3.086 1 96.5 54 LEU B CA 1
ATOM 1526 C C . LEU B 1 54 ? 12.117 -7.855 2.281 1 96.5 54 LEU B C 1
ATOM 1528 O O . LEU B 1 54 ? 12.164 -9.055 2.002 1 96.5 54 LEU B O 1
ATOM 1532 N N . THR B 1 55 ? 11.078 -7.086 2.002 1 96.81 55 THR B N 1
ATOM 1533 C CA . THR B 1 55 ? 10.047 -7.531 1.074 1 96.81 55 THR B CA 1
ATOM 1534 C C . THR B 1 55 ? 10.469 -7.273 -0.369 1 96.81 55 THR B C 1
ATOM 1536 O O . THR B 1 55 ? 10.93 -6.18 -0.702 1 96.81 55 THR B O 1
ATOM 1539 N N . ILE B 1 56 ? 10.281 -8.297 -1.178 1 96.25 56 ILE B N 1
ATOM 1540 C CA . ILE B 1 56 ? 10.57 -8.195 -2.604 1 96.25 56 ILE B CA 1
ATOM 1541 C C . ILE B 1 56 ? 9.344 -8.594 -3.412 1 96.25 56 ILE B C 1
ATOM 1543 O O . ILE B 1 56 ? 8.703 -9.609 -3.125 1 96.25 56 ILE B O 1
ATOM 1547 N N . ILE B 1 57 ? 8.93 -7.77 -4.355 1 97.31 57 ILE B N 1
ATOM 1548 C CA . ILE B 1 57 ? 7.977 -8.18 -5.383 1 97.31 57 ILE B CA 1
ATOM 1549 C C . ILE B 1 57 ? 8.688 -8.32 -6.723 1 97.31 57 ILE B C 1
ATOM 1551 O O . ILE B 1 57 ? 9.352 -7.391 -7.184 1 97.31 57 ILE B O 1
ATOM 1555 N N . VAL B 1 58 ? 8.555 -9.461 -7.332 1 96.12 58 VAL B N 1
ATOM 1556 C CA . VAL B 1 58 ? 9.18 -9.695 -8.633 1 96.12 58 VAL B CA 1
ATOM 1557 C C . VAL B 1 58 ? 8.141 -10.242 -9.602 1 96.12 58 VAL B C 1
ATOM 1559 O O . VAL B 1 58 ? 7.137 -10.836 -9.188 1 96.12 58 VAL B O 1
ATOM 1562 N N . SER B 1 59 ? 8.414 -9.977 -10.906 1 96 59 SER B N 1
ATOM 1563 C CA . SER B 1 59 ? 7.648 -10.672 -11.938 1 96 59 SER B CA 1
ATOM 1564 C C . SER B 1 59 ? 7.914 -12.172 -11.898 1 96 59 SER B C 1
ATOM 1566 O O . SER B 1 59 ? 9.023 -12.609 -11.594 1 96 59 SER B O 1
ATOM 1568 N N . SER B 1 60 ? 6.891 -12.898 -12.25 1 92.81 60 SER B N 1
ATOM 1569 C CA . SER B 1 60 ? 7.035 -14.344 -12.312 1 92.81 60 SER B CA 1
ATOM 1570 C C . SER B 1 60 ? 8.156 -14.75 -13.266 1 92.81 60 SER B C 1
ATOM 1572 O O . SER B 1 60 ? 8.812 -15.773 -13.055 1 92.81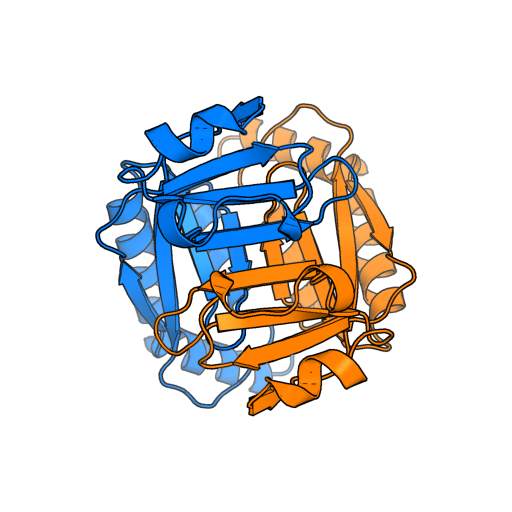 60 SER B O 1
ATOM 1574 N N . ARG B 1 61 ? 8.453 -13.922 -14.219 1 92 61 ARG B N 1
ATOM 1575 C CA . ARG B 1 61 ? 9.516 -14.195 -15.188 1 92 61 ARG B CA 1
ATOM 1576 C C . ARG B 1 61 ? 10.883 -14.203 -14.516 1 92 61 ARG B C 1
ATOM 1578 O O . ARG B 1 61 ? 11.812 -14.859 -15 1 92 61 ARG B O 1
ATOM 1585 N N . ASN B 1 62 ? 11.008 -13.484 -13.422 1 89.44 62 ASN B N 1
ATOM 1586 C CA . ASN B 1 62 ? 12.289 -13.367 -12.734 1 89.44 62 ASN B CA 1
ATOM 1587 C C . ASN B 1 62 ? 12.305 -14.156 -11.43 1 89.44 62 ASN B C 1
ATOM 1589 O O . ASN B 1 62 ? 13.18 -13.953 -10.586 1 89.44 62 ASN B O 1
ATOM 1593 N N . LEU B 1 63 ? 11.328 -15.047 -11.242 1 85.88 63 LEU B N 1
ATOM 1594 C CA . LEU B 1 63 ? 11.156 -15.766 -9.984 1 85.88 63 LEU B CA 1
ATOM 1595 C C . LEU B 1 63 ? 12.359 -16.656 -9.703 1 85.88 63 LEU B C 1
ATOM 1597 O O . LEU B 1 63 ? 12.844 -16.719 -8.57 1 85.88 63 LEU B O 1
ATOM 1601 N N . ASP B 1 64 ? 12.852 -17.312 -10.719 1 83.81 64 ASP B N 1
ATOM 1602 C CA . ASP B 1 64 ? 13.953 -18.25 -10.547 1 83.81 64 ASP B CA 1
ATOM 1603 C C . ASP B 1 64 ? 15.188 -17.547 -9.992 1 83.81 64 ASP B C 1
ATOM 1605 O O . ASP B 1 64 ? 15.852 -18.062 -9.086 1 83.81 64 ASP B O 1
ATOM 1609 N N . GLY B 1 65 ? 15.43 -16.359 -10.438 1 81.69 65 GLY B N 1
ATOM 1610 C CA . GLY B 1 65 ? 16.562 -15.586 -9.93 1 81.69 65 GLY B CA 1
ATOM 1611 C C . GLY B 1 65 ? 16.359 -15.102 -8.508 1 81.69 65 GLY B C 1
ATOM 1612 O O . GLY B 1 65 ? 17.328 -14.914 -7.766 1 81.69 65 GLY B O 1
ATOM 1613 N N . ALA B 1 66 ? 15.125 -14.93 -8.141 1 83 66 ALA B N 1
ATOM 1614 C CA . ALA B 1 66 ? 14.812 -14.398 -6.816 1 83 66 ALA B CA 1
ATOM 1615 C C . ALA B 1 66 ? 14.875 -15.492 -5.754 1 83 66 ALA B C 1
ATOM 1617 O O . ALA B 1 66 ? 15.18 -15.219 -4.594 1 83 66 ALA B O 1
ATOM 1618 N N . LEU B 1 67 ? 14.609 -16.688 -6.141 1 82.38 67 LEU B N 1
ATOM 1619 C CA . LEU B 1 67 ? 14.508 -17.797 -5.199 1 82.38 67 LEU B CA 1
ATOM 1620 C C . LEU B 1 67 ? 15.867 -18.125 -4.586 1 82.38 67 LEU B C 1
ATOM 1622 O O . LEU B 1 67 ? 15.945 -18.75 -3.525 1 82.38 67 LEU B O 1
ATOM 1626 N N . ASP B 1 68 ? 16.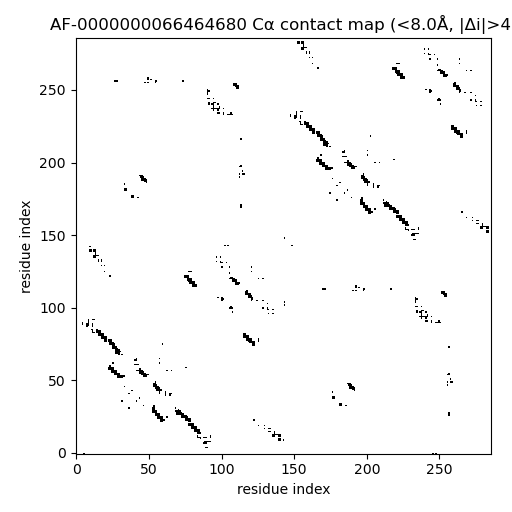891 -17.656 -5.258 1 80.56 68 ASP B N 1
ATOM 1627 C CA . ASP B 1 68 ? 18.219 -17.875 -4.711 1 80.56 68 ASP B CA 1
ATOM 1628 C C . ASP B 1 68 ? 18.422 -17.094 -3.416 1 80.56 68 ASP B C 1
ATOM 1630 O O . ASP B 1 68 ? 19.266 -17.438 -2.596 1 80.56 68 ASP B O 1
ATOM 1634 N N . PHE B 1 69 ? 17.531 -16.109 -3.229 1 78.44 69 PHE B N 1
ATOM 1635 C CA . PHE B 1 69 ? 17.766 -15.234 -2.09 1 78.44 69 PHE B CA 1
ATOM 1636 C C . PHE B 1 69 ? 16.531 -15.141 -1.217 1 78.44 69 PHE B C 1
ATOM 1638 O O . PHE B 1 69 ? 16.562 -14.57 -0.125 1 78.44 69 PHE B O 1
ATOM 1645 N N . ALA B 1 70 ? 15.5 -15.742 -1.777 1 80 70 ALA B N 1
ATOM 1646 C CA . ALA B 1 70 ? 14.234 -15.594 -1.061 1 80 70 ALA B CA 1
ATOM 1647 C C . ALA B 1 70 ? 14.023 -16.75 -0.083 1 80 70 ALA B C 1
ATOM 1649 O O . ALA B 1 70 ? 14.406 -17.875 -0.36 1 80 70 ALA B O 1
ATOM 1650 N N . ARG B 1 71 ? 13.406 -16.438 1.007 1 77.62 71 ARG B N 1
ATOM 1651 C CA . ARG B 1 71 ? 13.156 -17.406 2.066 1 77.62 71 ARG B CA 1
ATOM 1652 C C . ARG B 1 71 ? 11.742 -17.984 1.96 1 77.62 71 ARG B C 1
ATOM 1654 O O . ARG B 1 71 ? 11.508 -19.141 2.328 1 77.62 71 ARG B O 1
ATOM 1661 N N . GLN B 1 72 ? 10.844 -17.125 1.6 1 84.88 72 GLN B N 1
ATOM 1662 C CA . GLN B 1 72 ? 9.422 -17.453 1.499 1 84.88 72 GLN B CA 1
ATOM 1663 C C . GLN B 1 72 ? 8.766 -16.703 0.345 1 84.88 72 GLN B C 1
ATOM 1665 O O . GLN B 1 72 ? 9.289 -15.695 -0.128 1 84.88 72 GLN B O 1
ATOM 1670 N N . ALA B 1 73 ? 7.77 -17.281 -0.132 1 80.56 73 ALA B N 1
ATOM 1671 C CA . ALA B 1 73 ? 6.992 -16.672 -1.204 1 80.56 73 ALA B CA 1
ATOM 1672 C C . ALA B 1 73 ? 5.496 -16.75 -0.905 1 80.56 73 ALA B C 1
ATOM 1674 O O . ALA B 1 73 ? 5.043 -17.641 -0.191 1 80.56 73 ALA B O 1
ATOM 1675 N N . THR B 1 74 ? 4.844 -15.648 -1.357 1 79.62 74 THR B N 1
ATOM 1676 C CA . THR B 1 74 ? 3.389 -15.688 -1.283 1 79.62 74 THR B CA 1
ATOM 1677 C C . THR B 1 74 ? 2.797 -16.234 -2.582 1 79.62 74 THR B C 1
ATOM 1679 O O . THR B 1 74 ? 3.523 -16.734 -3.439 1 79.62 74 THR B O 1
ATOM 1682 N N . PHE B 1 75 ? 1.467 -16.141 -2.676 1 79.38 75 PHE B N 1
ATOM 1683 C CA . PHE B 1 75 ? 0.738 -16.531 -3.879 1 79.38 75 PHE B CA 1
ATOM 1684 C C . PHE B 1 75 ? 0.996 -15.539 -5.012 1 79.38 75 PHE B C 1
ATOM 1686 O O . PHE B 1 75 ? 1.406 -14.406 -4.766 1 79.38 75 PHE B O 1
ATOM 1693 N N . LYS B 1 76 ? 0.794 -16.078 -6.195 1 94.25 76 LYS B N 1
ATOM 1694 C CA . LYS B 1 76 ? 0.89 -15.266 -7.406 1 94.25 76 LYS B CA 1
ATOM 1695 C C . LYS B 1 76 ? -0.209 -14.211 -7.453 1 94.25 76 LYS B C 1
ATOM 1697 O O . LYS B 1 76 ? -1.35 -14.477 -7.066 1 94.25 76 LYS B O 1
ATOM 1702 N N . CYS B 1 77 ? 0.191 -13.031 -7.895 1 97 77 CYS B N 1
ATOM 1703 C CA . CYS B 1 77 ? -0.769 -11.93 -7.941 1 97 77 CYS B CA 1
ATOM 1704 C C . CYS B 1 77 ? -0.612 -11.125 -9.227 1 97 77 CYS B C 1
ATOM 1706 O O . CYS B 1 77 ? 0.367 -11.297 -9.953 1 97 77 CYS B O 1
ATOM 1708 N N . ARG B 1 78 ? -1.62 -10.406 -9.492 1 98.06 78 ARG B N 1
ATOM 1709 C CA . ARG B 1 78 ? -1.633 -9.461 -10.602 1 98.06 78 ARG B CA 1
ATOM 1710 C C . ARG B 1 78 ? -1.678 -8.023 -10.094 1 98.06 78 ARG B C 1
ATOM 1712 O O . ARG B 1 78 ? -2.299 -7.738 -9.07 1 98.06 78 ARG B O 1
ATOM 1719 N N . MET B 1 79 ? -1.039 -7.156 -10.867 1 98.44 79 MET B N 1
ATOM 1720 C CA . MET B 1 79 ? -0.96 -5.766 -10.43 1 98.44 79 MET B CA 1
ATOM 1721 C C . MET B 1 79 ? -1.887 -4.883 -11.266 1 98.44 79 MET B C 1
ATOM 1723 O O . MET B 1 79 ? -1.891 -4.961 -12.492 1 98.44 79 MET B O 1
ATOM 1727 N N . ILE B 1 80 ? -2.695 -4.094 -10.594 1 98.38 80 ILE B N 1
ATOM 1728 C CA . ILE B 1 80 ? -3.557 -3.096 -11.219 1 98.38 80 ILE B CA 1
ATOM 1729 C C . ILE B 1 80 ? -3.152 -1.698 -10.758 1 98.38 80 ILE B C 1
ATOM 1731 O O . ILE B 1 80 ? -3.195 -1.398 -9.562 1 98.38 80 ILE B O 1
ATOM 1735 N N . SER B 1 81 ? -2.727 -0.854 -11.648 1 97.69 81 SER B N 1
ATOM 1736 C CA . SER B 1 81 ? -2.406 0.534 -11.336 1 97.69 81 SER B CA 1
ATOM 1737 C C . SER B 1 81 ? -3.65 1.414 -11.391 1 97.69 81 SER B C 1
ATOM 1739 O O . SER B 1 81 ? -4.398 1.379 -12.367 1 97.69 81 SER B O 1
ATOM 1741 N N . LEU B 1 82 ? -3.879 2.184 -10.281 1 95.88 82 LEU B N 1
ATOM 1742 C CA . LEU B 1 82 ? -5.047 3.055 -10.18 1 95.88 82 LEU B CA 1
ATOM 1743 C C . LEU B 1 82 ? -4.727 4.457 -10.688 1 95.88 82 LEU B C 1
ATOM 1745 O O . LEU B 1 82 ? -4.371 5.34 -9.906 1 95.88 82 LEU B O 1
ATOM 1749 N N . ARG B 1 83 ? -4.945 4.699 -11.906 1 91.31 83 ARG B N 1
ATOM 1750 C CA . ARG B 1 83 ? -4.742 6.012 -12.508 1 91.31 83 ARG B CA 1
ATOM 1751 C C . ARG B 1 83 ? -6.008 6.855 -12.438 1 91.31 83 ARG B C 1
ATOM 1753 O O . ARG B 1 83 ? -7.117 6.332 -12.57 1 91.31 83 ARG B O 1
ATOM 1760 N N . VAL B 1 84 ? -5.809 8.062 -12.039 1 87.81 84 VAL B N 1
ATOM 1761 C CA . VAL B 1 84 ? -6.914 9.016 -12.07 1 87.81 84 VAL B CA 1
ATOM 1762 C C . VAL B 1 84 ? -6.582 10.172 -13.016 1 87.81 84 VAL B C 1
ATOM 1764 O O . VAL B 1 84 ? -5.418 10.555 -13.148 1 87.81 84 VAL B O 1
ATOM 1767 N N . HIS B 1 85 ? -7.492 10.695 -13.742 1 80 85 HIS B N 1
ATOM 1768 C CA . HIS B 1 85 ? -7.293 11.75 -14.727 1 80 85 HIS B CA 1
ATOM 1769 C C . HIS B 1 85 ? -7.652 13.117 -14.156 1 80 85 HIS B C 1
ATOM 1771 O O . HIS B 1 85 ? -7.793 14.086 -14.898 1 80 85 HIS B O 1
ATOM 1777 N N . SER B 1 86 ? -7.871 13.133 -12.922 1 72.81 86 SER B N 1
ATOM 1778 C CA . SER B 1 86 ? -8.227 14.398 -12.289 1 72.81 86 SER B CA 1
ATOM 1779 C C . SER B 1 86 ? -7.082 14.93 -11.438 1 72.81 86 SER B C 1
ATOM 1781 O O . SER B 1 86 ? -6.312 14.156 -10.867 1 72.81 86 SER B O 1
ATOM 1783 N N . SER B 1 87 ? -6.852 16.125 -11.43 1 70.62 87 SER B N 1
ATOM 1784 C CA . SER B 1 87 ? -5.82 16.781 -10.633 1 70.62 87 SER B CA 1
ATOM 1785 C C . SER B 1 87 ? -6.23 16.891 -9.172 1 70.62 87 SER B C 1
ATOM 1787 O O . SER B 1 87 ? -5.453 17.359 -8.3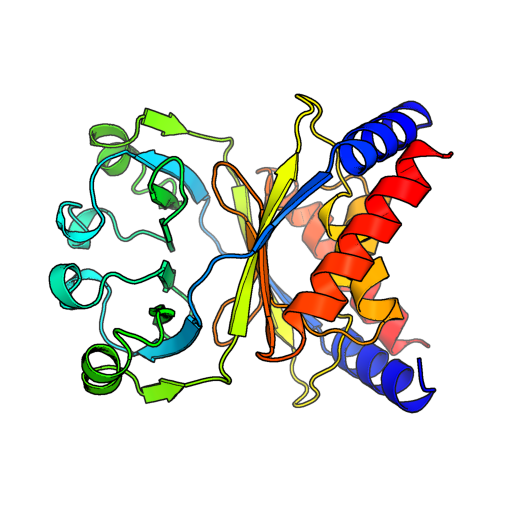36 1 70.62 87 SER B O 1
ATOM 1789 N N . LEU B 1 88 ? -7.395 16.312 -8.953 1 66.94 88 LEU B N 1
ATOM 1790 C CA . LEU B 1 88 ? -7.918 16.469 -7.598 1 66.94 88 LEU B CA 1
ATOM 1791 C C . LEU B 1 88 ? -7.281 15.438 -6.66 1 66.94 88 LEU B C 1
ATOM 1793 O O . LEU B 1 88 ? -6.91 14.344 -7.086 1 66.94 88 LEU B O 1
ATOM 1797 N N . GLU B 1 89 ? -6.828 15.914 -5.547 1 68.94 89 GLU B N 1
ATOM 1798 C CA . GLU B 1 89 ? -6.492 15.031 -4.43 1 68.94 89 GLU B CA 1
ATOM 1799 C C . GLU B 1 89 ? -7.633 14.961 -3.418 1 68.94 89 GLU B C 1
ATOM 1801 O O . GLU B 1 89 ? -8.312 15.961 -3.17 1 68.94 89 GLU B O 1
ATOM 1806 N N . ALA B 1 90 ? -8.016 13.758 -3.092 1 74.56 90 ALA B N 1
ATOM 1807 C CA . ALA B 1 90 ? -9.062 13.609 -2.084 1 74.56 90 ALA B CA 1
ATOM 1808 C C . ALA B 1 90 ? -8.766 12.445 -1.147 1 74.56 90 ALA B C 1
ATOM 1810 O O . ALA B 1 90 ? -8.328 11.383 -1.59 1 74.56 90 ALA B O 1
ATOM 1811 N N . VAL B 1 91 ? -8.945 12.789 0.018 1 81 91 VAL B N 1
ATOM 1812 C CA . VAL B 1 91 ? -8.867 11.766 1.057 1 81 91 VAL B CA 1
ATOM 1813 C C . VAL B 1 91 ? -9.992 10.758 0.879 1 81 91 VAL B C 1
ATOM 1815 O O . VAL B 1 91 ? -11.148 11.133 0.676 1 81 91 VAL B O 1
ATOM 1818 N N . GLY B 1 92 ? -9.641 9.508 0.671 1 87.69 92 GLY B N 1
ATOM 1819 C CA . GLY B 1 92 ? -10.711 8.523 0.678 1 87.69 92 GLY B CA 1
ATOM 1820 C C . GLY B 1 92 ? -10.711 7.637 -0.555 1 87.69 92 GLY B C 1
ATOM 1821 O O . GLY B 1 92 ? -11.523 6.715 -0.664 1 87.69 92 GLY B O 1
ATOM 1822 N N . LEU B 1 93 ? -9.859 7.895 -1.478 1 90.12 93 LEU B N 1
ATOM 1823 C CA . LEU B 1 93 ? -9.844 7.07 -2.684 1 90.12 93 LEU B CA 1
ATOM 1824 C C . LEU B 1 93 ? -9.625 5.602 -2.338 1 90.12 93 LEU B C 1
ATOM 1826 O O . LEU B 1 93 ? -10.422 4.746 -2.725 1 90.12 93 LEU B O 1
ATOM 1830 N N . ILE B 1 94 ? -8.586 5.309 -1.554 1 91.88 94 ILE B N 1
ATOM 1831 C CA . ILE B 1 94 ? -8.266 3.932 -1.197 1 91.88 94 ILE B CA 1
ATOM 1832 C C . ILE B 1 94 ? -9.375 3.352 -0.321 1 91.88 94 ILE B C 1
ATOM 1834 O O . ILE B 1 94 ? -9.703 2.168 -0.429 1 91.88 94 ILE B O 1
ATOM 1838 N N . ALA B 1 95 ? -9.969 4.184 0.5 1 93 95 ALA B N 1
ATOM 1839 C CA . ALA B 1 95 ? -11.078 3.725 1.331 1 93 95 ALA B CA 1
ATOM 1840 C C . ALA B 1 95 ? -12.242 3.23 0.472 1 93 95 ALA B C 1
ATOM 1842 O O . ALA B 1 95 ? -12.797 2.158 0.727 1 93 95 ALA B O 1
ATOM 1843 N N . ALA B 1 96 ? -12.57 3.996 -0.504 1 93.44 96 ALA B N 1
ATOM 1844 C CA . ALA B 1 96 ? -13.68 3.645 -1.388 1 93.44 96 ALA B CA 1
ATOM 1845 C C . ALA B 1 96 ? -13.383 2.363 -2.162 1 93.44 96 ALA B C 1
ATOM 1847 O O . ALA B 1 96 ? -14.234 1.477 -2.262 1 93.44 96 ALA B O 1
ATOM 1848 N N . ILE B 1 97 ? -12.18 2.295 -2.635 1 94.88 97 ILE B N 1
ATOM 1849 C CA . ILE B 1 97 ? -11.773 1.15 -3.439 1 94.88 97 ILE B CA 1
ATOM 1850 C C . ILE B 1 97 ? -11.734 -0.104 -2.57 1 94.88 97 ILE B C 1
ATOM 1852 O O . ILE B 1 97 ? -12.289 -1.142 -2.939 1 94.88 97 ILE B O 1
ATOM 1856 N N . ALA B 1 98 ? -11.086 -0.016 -1.409 1 94.19 98 ALA B N 1
ATOM 1857 C CA . ALA B 1 98 ? -10.977 -1.159 -0.506 1 94.19 98 ALA B CA 1
ATOM 1858 C C . ALA B 1 98 ? -12.352 -1.649 -0.071 1 94.19 98 ALA B C 1
ATOM 1860 O O . ALA B 1 98 ? -12.578 -2.855 0.052 1 94.19 98 ALA B O 1
ATOM 1861 N N . ALA B 1 99 ? -13.289 -0.732 0.126 1 93.38 99 ALA B N 1
ATOM 1862 C CA . ALA B 1 99 ? -14.648 -1.1 0.513 1 93.38 99 ALA B CA 1
ATOM 1863 C C . ALA B 1 99 ? -15.336 -1.882 -0.599 1 93.38 99 ALA B C 1
ATOM 1865 O O . ALA B 1 99 ? -16 -2.891 -0.337 1 93.38 99 ALA B O 1
ATOM 1866 N N . LYS B 1 100 ? -15.172 -1.394 -1.761 1 95.38 100 LYS B N 1
ATOM 1867 C CA . LYS B 1 100 ? -15.789 -2.059 -2.904 1 95.38 100 LYS B CA 1
ATOM 1868 C C . LYS B 1 100 ? -15.242 -3.473 -3.08 1 95.38 100 LYS B C 1
ATOM 1870 O O . LYS B 1 100 ? -16 -4.41 -3.338 1 95.38 100 LYS B O 1
ATOM 1875 N N . LEU B 1 101 ? -13.914 -3.621 -2.971 1 95.5 101 LEU B N 1
ATOM 1876 C CA . LEU B 1 101 ? -13.289 -4.93 -3.113 1 95.5 101 LEU B CA 1
ATOM 1877 C C . LEU B 1 101 ? -13.727 -5.867 -1.991 1 95.5 101 LEU B C 1
ATOM 1879 O O . LEU B 1 101 ? -13.969 -7.051 -2.225 1 95.5 101 LEU B O 1
ATOM 1883 N N . LYS B 1 102 ? -13.852 -5.32 -0.809 1 92.81 102 LYS B N 1
ATOM 1884 C CA . LYS B 1 102 ? -14.328 -6.102 0.328 1 92.81 102 LYS B CA 1
ATOM 1885 C C . LYS B 1 102 ? -15.734 -6.645 0.072 1 92.81 102 LYS B C 1
ATOM 1887 O O . LYS B 1 102 ? -16.016 -7.809 0.364 1 92.81 102 LYS B O 1
ATOM 1892 N N . GLU B 1 103 ? -16.625 -5.836 -0.451 1 92.5 103 GLU B N 1
ATOM 1893 C CA . GLU B 1 103 ? -17.984 -6.238 -0.771 1 92.5 103 GLU B CA 1
ATOM 1894 C C . GLU B 1 103 ? -18 -7.441 -1.711 1 92.5 103 GLU B C 1
ATOM 1896 O O . GLU B 1 103 ? -18.906 -8.273 -1.651 1 92.5 103 GLU B O 1
ATOM 1901 N N . ARG B 1 104 ? -16.984 -7.523 -2.494 1 93.19 104 ARG B N 1
ATOM 1902 C CA . ARG B 1 104 ? -16.922 -8.594 -3.488 1 93.19 104 ARG B CA 1
ATOM 1903 C C . ARG B 1 104 ? -16.031 -9.742 -3.004 1 93.19 104 ARG B C 1
ATOM 1905 O O . ARG B 1 104 ? -15.789 -10.695 -3.744 1 93.19 104 ARG B O 1
ATOM 1912 N N . GLY B 1 105 ? -15.5 -9.594 -1.834 1 92.31 105 GLY B N 1
ATOM 1913 C CA . GLY B 1 105 ? -14.672 -10.641 -1.257 1 92.31 105 GLY B CA 1
ATOM 1914 C C . GLY B 1 105 ? -13.305 -10.758 -1.916 1 92.31 105 GLY B C 1
ATOM 1915 O O . GLY B 1 105 ? -12.75 -11.852 -2.02 1 92.31 105 GLY B O 1
ATOM 1916 N N . ILE B 1 106 ? -12.82 -9.695 -2.445 1 92.94 106 ILE B N 1
ATOM 1917 C CA . ILE B 1 106 ? -11.539 -9.719 -3.133 1 92.94 106 ILE B CA 1
ATOM 1918 C C . ILE B 1 106 ? -10.445 -9.211 -2.193 1 92.94 106 ILE B C 1
ATOM 1920 O O . ILE B 1 106 ? -10.5 -8.078 -1.713 1 92.94 106 ILE B O 1
ATOM 1924 N N . SER B 1 107 ? -9.477 -10.062 -1.881 1 90.56 107 SER B N 1
ATOM 1925 C CA . SER B 1 107 ? -8.297 -9.648 -1.128 1 90.56 107 SER B CA 1
ATOM 1926 C C . SER B 1 107 ? -7.336 -8.852 -2 1 90.56 107 SER B C 1
ATOM 1928 O O . SER B 1 107 ? -7.145 -9.164 -3.176 1 90.56 107 SER B O 1
ATOM 1930 N N . SER B 1 108 ? -6.797 -7.836 -1.428 1 92.19 108 SER B N 1
ATOM 1931 C CA . SER B 1 108 ? -5.852 -7.043 -2.207 1 92.19 108 SER B CA 1
ATOM 1932 C C . SER B 1 108 ? -4.785 -6.422 -1.312 1 92.19 108 SER B C 1
ATOM 1934 O O . SER B 1 108 ? -5.059 -6.07 -0.162 1 92.19 108 SER B O 1
ATOM 1936 N N . ASN B 1 109 ? -3.592 -6.418 -1.808 1 94.69 109 ASN B N 1
ATOM 1937 C CA . ASN B 1 109 ? -2.504 -5.629 -1.237 1 94.69 109 ASN B CA 1
ATOM 1938 C C . ASN B 1 109 ? -2.33 -4.301 -1.972 1 94.69 109 ASN B C 1
ATOM 1940 O O . ASN B 1 109 ? -2.432 -4.25 -3.199 1 94.69 109 ASN B O 1
ATOM 1944 N N . VAL B 1 110 ? -2.146 -3.275 -1.196 1 96.19 110 VAL B N 1
ATOM 1945 C CA . VAL B 1 110 ? -2.053 -1.938 -1.774 1 96.19 110 VAL B CA 1
ATOM 1946 C C . VAL B 1 110 ? -0.625 -1.417 -1.64 1 96.19 110 VAL B C 1
ATOM 1948 O O . VAL B 1 110 ? 0.013 -1.597 -0.6 1 96.19 110 VAL B O 1
ATOM 1951 N N . VAL B 1 111 ? -0.099 -0.855 -2.67 1 97.19 111 VAL B N 1
ATOM 1952 C CA . VAL B 1 111 ? 1.162 -0.121 -2.635 1 97.19 111 VAL B CA 1
ATOM 1953 C C . VAL B 1 111 ? 0.975 1.258 -3.264 1 97.19 111 VAL B C 1
ATOM 1955 O O . VAL B 1 111 ? 0.771 1.372 -4.473 1 97.19 111 VAL B O 1
ATOM 1958 N N . SER B 1 112 ? 1.032 2.262 -2.424 1 95.69 112 SER B N 1
ATOM 1959 C CA . SER B 1 112 ? 1.011 3.633 -2.924 1 95.69 112 SER B CA 1
ATOM 1960 C C . SER B 1 112 ? 2.391 4.066 -3.41 1 95.69 112 SER B C 1
ATOM 1962 O O . SER B 1 112 ? 3.363 4.027 -2.654 1 95.69 112 SER B O 1
ATOM 1964 N N . GLY B 1 113 ? 2.492 4.418 -4.676 1 95.38 113 GLY B N 1
ATOM 1965 C CA . GLY B 1 113 ? 3.707 5.008 -5.215 1 95.38 113 GLY B CA 1
ATOM 1966 C C . GLY B 1 113 ? 3.703 6.523 -5.168 1 95.38 113 GLY B C 1
ATOM 1967 O O . GLY B 1 113 ? 2.906 7.125 -4.445 1 95.38 113 GLY B O 1
ATOM 1968 N N . PHE B 1 114 ? 4.711 7.086 -5.887 1 94.12 114 PHE B N 1
ATOM 1969 C CA . PHE B 1 114 ? 4.793 8.539 -6.023 1 94.12 114 PHE B CA 1
ATOM 1970 C C . PHE B 1 114 ? 3.693 9.055 -6.945 1 94.12 114 PHE B C 1
ATOM 1972 O O . PHE B 1 114 ? 3.121 10.117 -6.695 1 94.12 114 PHE B O 1
ATOM 1979 N N . PHE B 1 115 ? 3.291 8.266 -7.922 1 93.31 115 PHE B N 1
ATOM 1980 C CA . PHE B 1 115 ? 2.363 8.734 -8.945 1 93.31 115 PHE B CA 1
ATOM 1981 C C . PHE B 1 115 ? 0.987 8.109 -8.758 1 93.31 115 PHE B C 1
ATOM 1983 O O . PHE B 1 115 ? -0.031 8.797 -8.836 1 93.31 115 PHE B O 1
ATOM 1990 N N . HIS B 1 116 ? 0.989 6.836 -8.539 1 93.94 116 HIS B N 1
ATOM 1991 C CA . HIS B 1 116 ? -0.287 6.129 -8.492 1 93.94 116 HIS B CA 1
ATOM 1992 C C . HIS B 1 116 ? -0.336 5.164 -7.312 1 93.94 116 HIS B C 1
ATOM 1994 O O . HIS B 1 116 ? 0.697 4.852 -6.719 1 93.94 116 HIS B O 1
ATOM 2000 N N . ASP B 1 117 ? -1.526 4.793 -7.023 1 95.31 117 ASP B N 1
ATOM 2001 C CA . ASP B 1 117 ? -1.734 3.615 -6.188 1 95.31 117 ASP B CA 1
ATOM 2002 C C . ASP B 1 117 ? -1.794 2.346 -7.035 1 95.31 117 ASP B C 1
ATOM 2004 O O . ASP B 1 117 ? -2.26 2.373 -8.172 1 95.31 117 ASP B O 1
ATOM 2008 N N . HIS B 1 118 ? -1.341 1.251 -6.414 1 97.31 118 HIS B N 1
ATOM 2009 C CA . HIS B 1 118 ? -1.341 -0.044 -7.086 1 97.31 118 HIS B CA 1
ATOM 2010 C C . HIS B 1 118 ? -1.964 -1.122 -6.203 1 97.31 118 HIS B C 1
ATOM 2012 O O . HIS B 1 118 ? -1.732 -1.15 -4.996 1 97.31 118 HIS B O 1
ATOM 2018 N N . LEU B 1 119 ? -2.729 -1.925 -6.902 1 97.56 119 LEU B N 1
ATOM 2019 C CA . LEU B 1 119 ? -3.338 -3.07 -6.23 1 97.56 119 LEU B CA 1
ATOM 2020 C C . LEU B 1 119 ? -2.693 -4.375 -6.691 1 97.56 119 LEU B C 1
ATOM 2022 O O . LEU B 1 119 ? -2.467 -4.57 -7.887 1 97.56 119 LEU B O 1
ATOM 2026 N N . PHE B 1 120 ? -2.33 -5.199 -5.773 1 97.38 120 PHE B N 1
ATOM 2027 C CA . PHE B 1 120 ? -1.945 -6.574 -6.059 1 97.38 120 PHE B CA 1
ATOM 2028 C C . PHE B 1 120 ? -3.041 -7.543 -5.633 1 97.38 120 PHE B C 1
ATOM 2030 O O . PHE B 1 120 ? -3.363 -7.641 -4.445 1 97.38 120 PHE B O 1
ATOM 2037 N N . VAL B 1 121 ? -3.658 -8.203 -6.605 1 96.88 121 VAL B N 1
ATOM 2038 C CA . VAL B 1 121 ? -4.785 -9.094 -6.355 1 96.88 121 VAL B CA 1
ATOM 2039 C C . VAL B 1 121 ? -4.41 -10.523 -6.734 1 96.88 121 VAL B C 1
ATOM 2041 O O . VAL B 1 121 ? -3.553 -10.742 -7.594 1 96.88 121 VAL B O 1
ATOM 2044 N N . PRO B 1 122 ? -5.043 -11.5 -6.078 1 95.75 122 PRO B N 1
ATOM 2045 C CA . PRO B 1 122 ? -4.695 -12.891 -6.391 1 95.75 122 PRO B CA 1
ATOM 2046 C C . PRO B 1 122 ? -4.859 -13.219 -7.871 1 95.75 122 PRO B C 1
ATOM 2048 O O . PRO B 1 122 ? -5.785 -12.727 -8.523 1 95.75 122 PRO B O 1
ATOM 2051 N N . LEU B 1 123 ? -3.879 -14.008 -8.32 1 96.44 123 LEU B N 1
ATOM 2052 C CA . LEU B 1 123 ? -3.994 -14.508 -9.688 1 96.44 123 LEU B CA 1
ATOM 2053 C C . LEU B 1 123 ? -5.363 -15.133 -9.922 1 96.44 123 LEU B C 1
ATOM 2055 O O . LEU B 1 123 ? -5.828 -15.938 -9.117 1 96.44 123 LEU B O 1
ATOM 2059 N N . GLY B 1 124 ? -6.059 -14.773 -10.961 1 96.75 124 GLY B N 1
ATOM 2060 C CA . GLY B 1 124 ? -7.379 -15.297 -11.281 1 96.75 124 GLY B CA 1
ATOM 2061 C C . GLY B 1 124 ? -8.508 -14.367 -10.867 1 96.75 124 GLY B C 1
ATOM 2062 O O . GLY B 1 124 ? -9.656 -14.57 -11.258 1 96.75 124 GLY B O 1
ATOM 2063 N N . ARG B 1 125 ? -8.148 -13.352 -10.062 1 96.81 125 ARG B N 1
ATOM 2064 C CA . ARG B 1 125 ? -9.18 -12.43 -9.586 1 96.81 125 ARG B CA 1
ATOM 2065 C C . ARG B 1 125 ? -9.039 -11.062 -10.25 1 96.81 125 ARG B C 1
ATOM 2067 O O . ARG B 1 125 ? -9.742 -10.117 -9.883 1 96.81 125 ARG B O 1
ATOM 2074 N N . GLU B 1 126 ? -8.094 -10.914 -11.156 1 97.56 126 GLU B N 1
ATOM 2075 C CA . GLU B 1 126 ? -7.824 -9.609 -11.758 1 97.56 126 GLU B CA 1
ATOM 2076 C C . GLU B 1 126 ? -9.023 -9.117 -12.555 1 97.56 126 GLU B C 1
ATOM 2078 O O . GLU B 1 126 ? -9.336 -7.922 -12.539 1 97.56 126 GLU B O 1
ATOM 2083 N N . ASP B 1 127 ? -9.75 -10.039 -13.242 1 97.69 127 ASP B N 1
ATOM 2084 C CA . ASP B 1 127 ? -10.906 -9.625 -14.039 1 97.69 127 ASP B CA 1
ATOM 2085 C C . ASP B 1 127 ? -12.047 -9.156 -13.133 1 97.69 127 ASP B C 1
ATOM 2087 O O . ASP B 1 127 ? -12.688 -8.141 -13.414 1 97.69 127 ASP B O 1
ATOM 2091 N N . ASP B 1 128 ? -12.258 -9.875 -12.117 1 97.75 128 ASP B N 1
ATOM 2092 C CA . ASP B 1 128 ? -13.266 -9.477 -11.133 1 97.75 128 ASP B CA 1
ATOM 2093 C C . ASP B 1 128 ? -12.938 -8.117 -10.523 1 97.75 128 ASP B C 1
ATOM 2095 O O . ASP B 1 128 ? -13.828 -7.289 -10.32 1 97.75 128 ASP B O 1
ATOM 2099 N N . THR B 1 129 ? -11.68 -7.949 -10.227 1 98.12 129 THR B N 1
ATOM 2100 C CA . THR B 1 129 ? -11.242 -6.691 -9.625 1 98.12 129 THR B CA 1
ATOM 2101 C C . THR B 1 129 ? -11.445 -5.531 -10.602 1 98.12 129 THR B C 1
ATOM 2103 O O . THR B 1 129 ? -11.969 -4.484 -10.219 1 98.12 129 THR B O 1
ATOM 2106 N N . MET B 1 130 ? -11.062 -5.723 -11.859 1 98.06 130 MET B N 1
ATOM 2107 C CA . MET B 1 130 ? -11.25 -4.695 -12.875 1 98.06 130 MET B CA 1
ATOM 2108 C C . MET B 1 130 ? -12.719 -4.309 -13.008 1 98.06 130 MET B C 1
ATOM 2110 O O . MET B 1 130 ? -13.047 -3.123 -13.094 1 98.06 130 MET B O 1
ATOM 2114 N N . GLN B 1 131 ? -13.547 -5.297 -12.969 1 97.62 131 GLN B N 1
ATOM 2115 C CA . GLN B 1 131 ? -14.984 -5.031 -13.062 1 97.62 131 GLN B CA 1
ATOM 2116 C C . GLN B 1 131 ? -15.477 -4.242 -11.852 1 97.62 131 GLN B C 1
ATOM 2118 O O . GLN B 1 131 ? -16.266 -3.307 -11.992 1 97.62 131 GLN B O 1
ATOM 2123 N N . ALA B 1 132 ? -15 -4.605 -10.695 1 97.38 132 ALA B N 1
ATOM 2124 C CA . ALA B 1 132 ? -15.367 -3.9 -9.469 1 97.38 132 ALA B CA 1
ATOM 2125 C C . ALA B 1 132 ? -14.961 -2.434 -9.531 1 97.38 132 ALA B C 1
ATOM 2127 O O . ALA B 1 132 ? -15.719 -1.549 -9.141 1 97.38 132 ALA B O 1
ATOM 2128 N N . LEU B 1 133 ? -13.742 -2.188 -10.016 1 97.31 133 LEU B N 1
ATOM 2129 C CA . LEU B 1 133 ? -13.227 -0.827 -10.109 1 97.31 133 LEU B CA 1
ATOM 2130 C C . LEU B 1 133 ? -14.016 -0.016 -11.133 1 97.31 133 LEU B C 1
ATOM 2132 O O . LEU B 1 133 ? -14.312 1.158 -10.906 1 97.31 133 LEU B O 1
ATOM 2136 N N . ARG B 1 134 ? -14.375 -0.647 -12.203 1 95.81 134 ARG B N 1
ATOM 2137 C CA . ARG B 1 134 ? -15.18 0.024 -13.227 1 95.81 134 ARG B CA 1
ATOM 2138 C C . ARG B 1 134 ? -16.578 0.353 -12.695 1 95.81 134 ARG B C 1
ATOM 2140 O O . ARG B 1 134 ? -17.109 1.428 -12.977 1 95.81 134 ARG B O 1
ATOM 2147 N N . ASP B 1 135 ? -17.156 -0.564 -12.016 1 96.12 135 ASP B N 1
ATOM 2148 C CA . ASP B 1 135 ? -18.453 -0.321 -11.391 1 96.12 135 ASP B CA 1
ATOM 2149 C C . ASP B 1 135 ? -18.391 0.854 -10.414 1 96.12 135 ASP B C 1
ATOM 2151 O O . ASP B 1 135 ? -19.297 1.687 -10.375 1 96.12 135 ASP B O 1
ATOM 2155 N N . LEU B 1 136 ? -17.328 0.896 -9.656 1 95.44 136 LEU B N 1
ATOM 2156 C CA . LEU B 1 136 ? -17.125 1.979 -8.703 1 95.44 136 LEU B CA 1
ATOM 2157 C C . LEU B 1 136 ? -17.062 3.326 -9.414 1 95.44 136 LEU B C 1
ATOM 2159 O O . LEU B 1 136 ? -17.672 4.301 -8.969 1 95.44 136 LEU B O 1
ATOM 2163 N N . ALA B 1 137 ? -16.281 3.369 -10.461 1 93.38 137 ALA B N 1
ATOM 2164 C CA . ALA B 1 137 ? -16.141 4.594 -11.242 1 93.38 137 ALA B CA 1
ATOM 2165 C C . ALA B 1 137 ? -17.484 5.035 -11.82 1 93.38 137 ALA B C 1
ATOM 2167 O O . ALA B 1 137 ? -17.828 6.219 -11.781 1 93.38 137 ALA B O 1
ATOM 2168 N N . ARG B 1 138 ? -18.281 4.113 -12.273 1 93.81 138 ARG B N 1
ATOM 2169 C CA . ARG B 1 138 ? -19.578 4.398 -12.859 1 93.81 138 ARG B CA 1
ATOM 2170 C C . ARG B 1 138 ? -20.562 4.926 -11.812 1 93.81 138 ARG B C 1
ATOM 2172 O O . ARG B 1 138 ? -21.297 5.883 -12.062 1 93.81 138 ARG B O 1
ATOM 2179 N N . GLU B 1 139 ? -20.5 4.277 -10.656 1 92.31 139 GLU B N 1
ATOM 2180 C CA . GLU B 1 139 ? -21.391 4.68 -9.562 1 92.31 139 GLU B CA 1
ATOM 2181 C C . GLU B 1 139 ? -21.078 6.098 -9.094 1 92.31 139 GLU B C 1
ATOM 2183 O O . GLU B 1 139 ? -21.969 6.844 -8.711 1 92.31 139 GLU B O 1
ATOM 2188 N N . ALA B 1 140 ? -19.828 6.434 -9.102 1 87.88 140 ALA B N 1
ATOM 2189 C CA . ALA B 1 140 ? -19.406 7.762 -8.664 1 87.88 140 ALA B CA 1
ATOM 2190 C C . ALA B 1 140 ? -19.766 8.82 -9.703 1 87.88 140 ALA B C 1
ATOM 2192 O O . ALA B 1 140 ? -20.047 9.969 -9.359 1 87.88 140 ALA B O 1
ATOM 2193 N N . GLY B 1 141 ? -19.656 8.453 -10.945 1 82.5 141 GLY B N 1
ATOM 2194 C CA . GLY B 1 141 ? -20 9.375 -12.016 1 82.5 141 GLY B CA 1
ATOM 2195 C C . GLY B 1 141 ? -21.5 9.586 -12.164 1 82.5 141 GLY B C 1
ATOM 2196 O O . GLY B 1 141 ? -21.938 10.602 -12.719 1 82.5 141 GLY B O 1
ATOM 2197 N N . SER B 1 142 ? -22.234 8.617 -11.742 1 77.12 142 SER B N 1
ATOM 2198 C CA . SER B 1 142 ? -23.688 8.711 -11.875 1 77.12 142 SER B CA 1
ATOM 2199 C C . SER B 1 142 ? -24.312 9.445 -10.688 1 77.12 142 SER B C 1
ATOM 2201 O O . SER B 1 142 ? -25.484 9.812 -10.727 1 77.12 142 SER B O 1
ATOM 2203 N N . SER B 1 143 ? -23.578 9.648 -9.547 1 62.06 143 SER B N 1
ATOM 2204 C CA . SER B 1 143 ? -24.156 10.352 -8.406 1 62.06 143 SER B CA 1
ATOM 2205 C C . SER B 1 143 ? -23.984 11.859 -8.539 1 62.06 143 SER B C 1
ATOM 2207 O O . SER B 1 143 ? -22.953 12.32 -9.047 1 62.06 143 SER B O 1
#

Solvent-accessible surface area (backbone atoms only — not comparable to full-atom values): 15047 Å² total; per-residue (Å²): 125,56,70,66,53,51,51,47,36,29,56,38,36,39,38,51,50,74,42,74,50,93,57,44,30,33,43,26,32,22,81,63,54,79,70,74,52,64,42,77,78,37,53,55,43,27,40,35,64,50,96,90,36,30,22,34,29,28,39,59,89,33,41,75,70,42,55,79,58,37,77,50,70,58,70,53,20,30,42,33,39,47,39,58,79,49,92,67,81,50,68,40,57,65,19,54,51,34,43,55,33,34,75,68,69,46,55,67,39,42,39,49,55,74,86,39,40,31,37,39,24,46,62,90,42,52,66,60,48,51,50,52,53,51,50,49,15,50,55,29,59,71,101,125,55,69,67,53,51,52,46,35,27,55,37,36,38,35,50,50,74,41,73,52,93,57,44,31,33,41,25,32,22,82,63,55,79,69,73,51,64,43,79,77,36,54,57,45,28,40,36,64,50,96,90,35,30,21,35,29,27,40,60,90,33,41,75,68,42,54,80,58,37,78,47,70,58,70,54,19,29,42,33,39,48,38,57,80,50,92,68,81,50,66,40,58,64,19,54,50,34,44,55,34,36,75,70,70,46,55,68,40,42,40,50,56,75,86,38,40,32,36,39,24,48,60,89,42,53,66,60,48,52,51,51,53,51,50,48,16,50,55,30,58,71,101

Radius of gyration: 18.2 Å; Cα contacts (8 Å, |Δi|>4): 606; chains: 2; bounding box: 48×38×40 Å

Sequence (286 aa):
MSLQGERDLGTLLASLDPILDPETFIFLTTKEPMHNLPLQSLQPQMLFQESESLTIIVSSRNLDGALDFARQATFKCRMISLRVHSSLEAVGLIAAIAAKLKERGISSNVVSGFFHDHLFVPLGREDDTMQALRDLAREAGSSMSLQGERDLGTLLASLDPILDPETFIFLTTKEPMHNLPLQSLQPQMLFQESESLTIIVSSRNLDGALDFARQATFKCRMISLRVHSSLEAVGLIAAIAAKLKERGISSNVVSGFFHDHLFVPLGREDDTMQALRDLAREAGSS

Foldseek 3Di:
DDPVLLLLLLLQLLQKDKDWDPFKKKKFWFADDPVPAPCVLQVWPDWDQDPVTIITMGTPVNVVSCVVGTDDMDAIWIKMWTDGPDPGDHPCNVVLLVVLCVVVPWDWDWDDDPHTIMIITHPPCVVVSVVSSNVRSVVSVVD/DDPVLLLLLLLQLLQKDKDWDPFKKKKFWFADDPVPAPCVQQVWPDWDQDPVTIITMGTPVNVVSCVVGTDDMDAIWIKMWTDGPDPGDHPCNVVLLVVLCVVVPWDWDWDDDPHTIMIITHPPCVVVSVVSSNVRSVVSVVD

Secondary structure (DSSP, 8-state):
--HHHHHHHHHHHHTEEEEEEEEEEEEEEESS-GGGS-HHHH--SEEEE-SSSEEEEEEGGGHHHHHTT-SEEEEEEEEEEEEE-S----TTHHHHHHHHHHHTT---EEEE-SS-EEEEEETT-HHHHHHHHHHHHHHHHH-/--HHHHHHHHHHHHTEEEEEEEEEEEEEEESS-GGGS-HHHH--SEEEE-SSSEEEEEEGGGHHHHHTT-SEEEEEEEEEEEEE-S----TTHHHHHHHHHHHTT---EEEE-SS-EEEEEETT-HHHHHHHHHHHHHHHHH-

Organism: Ajellomyces capsulatus (strain G186AR / H82 / ATCC MYA-2454 / RMSCC 2432) (NCBI:txid447093)